Protein AF-A0A937T4G7-F1 (afdb_monomer_lite)

Radius of gyration: 22.18 Å; chains: 1; bounding box: 46×35×67 Å

Foldseek 3Di:
DLQVQQPVLALVSQLVSLVVLLVVLQVCQACLLVDALVRLVVVLVVLVPDDPGHDLLSSLVVCLCPVLVVLLVQLVPDPFQVSNQVSLQVVQVVPDDPDRQDDRDGSVVVNVLSVVLSVLSVVVSVLLPDAPVVSVVVVVVSLVVCVVPHSSCNRPVPVSNVSSLSVVLSVQSSLVSNVQSCCSHPNPVCQQVRDAPRDPGGWDKDDDPFGIKTFHPDDRPNHTNIHDGHPDPDD

Secondary structure (DSSP, 8-state):
--GGGGGG--HHHHHHHHHHHHHHHHHHHHHTTTS-HHHHHHHHHHHHHS-----HHHHHHHHIIIIIHHHHHHHHH-SSHHHHHHHHHHHHHTT--SS--PPP--HHHHHHHHHHHHHHHHHHHHHTTS-HHHHHHHHHHHHHHHHHH-HHHHHHGGGHHHHHHHHHHHHHHHHHHHHHHHHHHH-GGGGGGSB-TTSSSBPEEEEETTEEEEEEEEEETTEEEEEEEES----

pLDDT: mean 91.76, std 9.94, range [43.56, 98.44]

Structure (mmCIF, N/CA/C/O backbone):
data_AF-A0A937T4G7-F1
#
_entry.id   AF-A0A937T4G7-F1
#
loop_
_atom_site.group_PDB
_atom_site.id
_atom_site.type_symbol
_atom_site.label_atom_id
_atom_site.label_alt_id
_atom_site.label_comp_id
_atom_site.label_asym_id
_atom_site.label_entity_id
_atom_site.label_seq_id
_atom_site.pdbx_PDB_ins_code
_atom_site.Cartn_x
_atom_site.Cartn_y
_atom_site.Cartn_z
_atom_site.occupancy
_atom_site.B_iso_or_equiv
_atom_site.auth_seq_id
_atom_site.auth_comp_id
_atom_site.auth_asym_id
_atom_site.auth_atom_id
_atom_site.pdbx_PDB_model_num
ATOM 1 N N . MET A 1 1 ? -17.277 -7.676 2.210 1.00 82.44 1 MET A N 1
ATOM 2 C CA . MET A 1 1 ? -16.175 -6.836 1.676 1.00 82.44 1 MET A CA 1
ATOM 3 C C . MET A 1 1 ? -15.761 -7.348 0.304 1.00 82.44 1 MET A C 1
ATOM 5 O O . MET A 1 1 ? -15.989 -8.518 0.027 1.00 82.44 1 MET A O 1
ATOM 9 N N . ALA A 1 2 ? -15.150 -6.509 -0.533 1.00 87.19 2 ALA A N 1
ATOM 10 C CA . ALA A 1 2 ? -14.872 -6.794 -1.947 1.00 87.19 2 ALA A CA 1
ATOM 11 C C . ALA A 1 2 ? -13.526 -7.503 -2.208 1.00 87.19 2 ALA A C 1
ATOM 13 O O . ALA A 1 2 ? -12.873 -7.264 -3.219 1.00 87.19 2 ALA A O 1
ATOM 14 N N . ARG A 1 3 ? -13.085 -8.367 -1.283 1.00 87.31 3 ARG A N 1
ATOM 15 C CA . ARG A 1 3 ? -11.724 -8.934 -1.293 1.00 87.31 3 ARG A CA 1
ATOM 16 C C . ARG A 1 3 ? -11.415 -9.844 -2.487 1.00 87.31 3 ARG A C 1
ATOM 18 O O . ARG A 1 3 ? -10.248 -9.978 -2.827 1.00 87.31 3 ARG A O 1
ATOM 25 N N . CYS A 1 4 ? -12.437 -10.405 -3.132 1.00 88.12 4 CYS A N 1
ATOM 26 C CA . CYS A 1 4 ? -12.291 -11.195 -4.354 1.00 88.12 4 CYS A CA 1
ATOM 27 C C . CYS A 1 4 ? -11.846 -10.364 -5.570 1.00 88.12 4 CYS A C 1
ATOM 29 O O . CYS A 1 4 ? -11.273 -10.919 -6.499 1.00 88.12 4 CYS A O 1
ATOM 31 N N . LEU A 1 5 ? -12.077 -9.043 -5.575 1.00 85.44 5 LEU A N 1
ATOM 32 C CA . LEU A 1 5 ? -11.723 -8.199 -6.719 1.00 85.44 5 LEU A CA 1
ATOM 33 C C . LEU A 1 5 ? -10.208 -8.092 -6.919 1.00 85.44 5 LEU A C 1
ATOM 35 O O . LEU A 1 5 ? -9.767 -8.013 -8.052 1.00 85.44 5 LEU A O 1
ATOM 39 N N . GLY A 1 6 ? -9.401 -8.119 -5.855 1.00 84.94 6 GLY A N 1
ATOM 40 C CA . GLY A 1 6 ? -7.941 -8.035 -5.979 1.00 84.94 6 GLY A CA 1
ATOM 41 C C . GLY A 1 6 ? -7.236 -9.369 -6.244 1.00 84.94 6 GLY A C 1
ATOM 42 O O . GLY A 1 6 ? -6.006 -9.407 -6.224 1.00 84.94 6 GLY A O 1
ATOM 43 N N . GLU A 1 7 ? -7.963 -10.476 -6.427 1.00 89.69 7 GLU A N 1
ATOM 44 C CA . GLU A 1 7 ? -7.356 -11.804 -6.623 1.00 89.69 7 GLU A CA 1
ATOM 45 C C . GLU A 1 7 ? -6.747 -11.990 -8.021 1.00 89.69 7 GLU A C 1
ATOM 47 O O . GLU A 1 7 ? -5.845 -12.810 -8.189 1.00 89.69 7 GLU A O 1
ATOM 52 N N . ASP A 1 8 ? -7.177 -11.192 -9.002 1.00 89.12 8 ASP A N 1
ATOM 53 C CA . ASP A 1 8 ? -6.691 -11.222 -10.389 1.00 89.12 8 ASP A CA 1
ATOM 54 C C . ASP A 1 8 ? -5.265 -10.661 -10.568 1.00 89.12 8 ASP A C 1
ATOM 56 O O . ASP A 1 8 ? -4.704 -10.750 -11.659 1.00 89.12 8 ASP A O 1
ATOM 60 N N . GLN A 1 9 ? -4.660 -10.127 -9.497 1.00 90.44 9 GLN A N 1
ATOM 61 C CA . GLN A 1 9 ? -3.337 -9.485 -9.483 1.00 90.44 9 GLN A CA 1
ATOM 62 C C . GLN A 1 9 ? -3.247 -8.231 -10.364 1.00 90.44 9 GLN A C 1
ATOM 64 O O . GLN A 1 9 ? -2.157 -7.710 -10.590 1.00 90.44 9 GLN A O 1
ATOM 69 N N . ILE A 1 10 ? -4.372 -7.703 -10.841 1.00 93.38 10 ILE A N 1
ATOM 70 C CA . ILE A 1 10 ? -4.399 -6.469 -11.612 1.00 93.38 10 ILE A CA 1
ATOM 71 C C . ILE A 1 10 ? -4.391 -5.303 -10.619 1.00 93.38 10 ILE A C 1
ATOM 73 O O . ILE A 1 10 ? -5.249 -5.200 -9.738 1.00 93.38 10 ILE A O 1
ATOM 77 N N . LEU A 1 11 ? -3.416 -4.396 -10.754 1.00 94.38 11 LEU A N 1
ATOM 78 C CA . LEU A 1 11 ? -3.225 -3.289 -9.812 1.00 94.38 11 LEU A CA 1
ATOM 79 C C . LEU A 1 11 ? -4.491 -2.440 -9.650 1.00 94.38 11 LEU A C 1
ATOM 81 O O . LEU A 1 11 ? -4.877 -2.124 -8.526 1.00 94.38 11 LEU A O 1
ATOM 85 N N . ILE A 1 12 ? -5.173 -2.109 -10.751 1.00 93.12 12 ILE A N 1
ATOM 86 C CA . ILE A 1 12 ? -6.401 -1.314 -10.676 1.00 93.12 12 ILE A CA 1
ATOM 87 C C . ILE A 1 12 ? -7.516 -2.046 -9.916 1.00 93.12 12 ILE A C 1
ATOM 89 O O . ILE A 1 12 ? -8.181 -1.427 -9.085 1.00 93.12 12 ILE A O 1
ATOM 93 N N . SER A 1 13 ? -7.674 -3.359 -10.105 1.00 95.19 13 SER A N 1
ATOM 94 C CA . SER A 1 13 ? -8.659 -4.167 -9.376 1.00 95.19 13 SER A CA 1
ATOM 95 C C . SER A 1 13 ? -8.378 -4.167 -7.869 1.00 95.19 13 SER A C 1
ATOM 97 O O . SER A 1 13 ? -9.296 -4.020 -7.058 1.00 95.19 13 SER A O 1
ATOM 99 N N . LEU A 1 14 ? -7.099 -4.220 -7.475 1.00 96.19 14 LEU A N 1
ATOM 100 C CA . LEU A 1 14 ? -6.672 -4.098 -6.079 1.00 96.19 14 LEU A CA 1
ATOM 101 C C . LEU A 1 14 ? -6.987 -2.716 -5.479 1.00 96.19 14 LEU A C 1
ATOM 103 O O . LEU A 1 14 ? -7.454 -2.621 -4.343 1.00 96.19 14 LEU A O 1
ATOM 107 N N . LEU A 1 15 ? -6.762 -1.633 -6.226 1.00 95.94 15 LEU A N 1
ATOM 108 C CA . LEU A 1 15 ? -7.092 -0.280 -5.763 1.00 95.94 15 LEU A CA 1
ATOM 109 C C . LEU A 1 15 ? -8.608 -0.086 -5.616 1.00 95.94 15 LEU A C 1
ATOM 111 O O . LEU A 1 15 ? -9.062 0.512 -4.639 1.00 95.94 15 LEU A O 1
ATOM 115 N N . VAL A 1 16 ? -9.395 -0.639 -6.543 1.00 95.75 16 VAL A N 1
ATOM 116 C CA . VAL A 1 16 ? -10.864 -0.655 -6.463 1.00 95.75 16 VAL A CA 1
ATOM 117 C C . VAL A 1 16 ? -11.333 -1.456 -5.248 1.00 95.75 16 VAL A C 1
ATOM 119 O O . VAL A 1 16 ? -12.211 -0.990 -4.520 1.00 95.75 16 VAL A O 1
ATOM 122 N N . GLN A 1 17 ? -10.713 -2.607 -4.961 1.00 95.00 17 GLN A N 1
ATOM 123 C CA . GLN A 1 17 ? -10.971 -3.359 -3.732 1.00 95.00 17 GLN A CA 1
ATOM 124 C C . GLN A 1 17 ? -10.790 -2.465 -2.493 1.00 95.00 17 GLN A C 1
ATOM 126 O O . GLN A 1 17 ? -11.685 -2.413 -1.646 1.00 95.00 17 GLN A O 1
ATOM 131 N N . TYR A 1 18 ? -9.659 -1.760 -2.373 1.00 96.56 18 TYR A N 1
ATOM 132 C CA . TYR A 1 18 ? -9.391 -0.876 -1.231 1.00 96.56 18 TYR A CA 1
ATOM 133 C C . TYR A 1 18 ? -10.430 0.242 -1.104 1.00 96.56 18 TYR A C 1
ATOM 135 O O . TYR A 1 18 ? -10.899 0.529 -0.002 1.00 96.56 18 TYR A O 1
ATOM 143 N N . ALA A 1 19 ? -10.835 0.844 -2.223 1.00 96.19 19 ALA A N 1
ATOM 144 C CA . ALA A 1 19 ? -11.854 1.889 -2.231 1.00 96.19 19 ALA A CA 1
ATOM 145 C C . ALA A 1 19 ? -13.216 1.377 -1.730 1.00 96.19 19 ALA A C 1
ATOM 147 O O . ALA A 1 19 ? -13.822 2.004 -0.860 1.00 96.19 19 ALA A O 1
ATOM 148 N N . ILE A 1 20 ? -13.676 0.222 -2.223 1.00 96.25 20 ILE A N 1
ATOM 149 C CA . ILE A 1 20 ? -14.960 -0.364 -1.809 1.00 96.25 20 ILE A CA 1
ATOM 150 C C . ILE A 1 20 ? -14.929 -0.762 -0.333 1.00 96.25 20 ILE A C 1
ATOM 152 O O . ILE A 1 20 ? -15.904 -0.560 0.386 1.00 96.25 20 ILE A O 1
ATOM 156 N N . GLU A 1 21 ? -13.822 -1.326 0.147 1.00 95.94 21 GLU A N 1
ATOM 157 C CA . GLU A 1 21 ? -13.702 -1.685 1.559 1.00 95.94 21 GLU A CA 1
ATOM 158 C C . GLU A 1 21 ? -13.763 -0.478 2.487 1.00 95.94 21 GLU A C 1
ATOM 160 O O . GLU A 1 21 ? -14.456 -0.547 3.499 1.00 95.94 21 GLU A O 1
ATOM 165 N N . HIS A 1 22 ? -13.103 0.621 2.126 1.00 95.88 22 HIS A N 1
ATOM 166 C CA . HIS A 1 22 ? -13.196 1.872 2.871 1.00 95.88 22 HIS A CA 1
ATOM 167 C C . HIS A 1 22 ? -14.643 2.381 2.926 1.00 95.88 22 HIS A C 1
ATOM 169 O O . HIS A 1 22 ? -15.139 2.648 4.013 1.00 95.88 22 HIS A O 1
ATOM 175 N N . MET A 1 23 ? -15.360 2.398 1.795 1.00 96.06 23 MET A N 1
ATOM 176 C CA . MET A 1 23 ? -16.777 2.795 1.767 1.00 96.06 23 MET A CA 1
ATOM 177 C C . MET A 1 23 ? -17.660 1.915 2.661 1.00 96.06 23 MET A C 1
ATOM 179 O O . MET A 1 23 ? -18.532 2.420 3.360 1.00 96.06 23 MET A O 1
ATOM 183 N N . VAL A 1 24 ? -17.451 0.595 2.645 1.00 96.06 24 VAL A N 1
ATOM 184 C CA . VAL A 1 24 ? -18.209 -0.333 3.500 1.00 96.06 24 VAL A CA 1
ATOM 185 C C . VAL A 1 2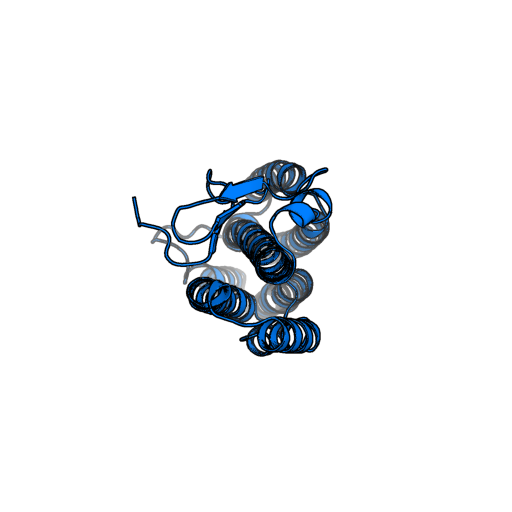4 ? -17.908 -0.082 4.977 1.00 96.06 24 VAL A C 1
ATOM 187 O O . VAL A 1 24 ? -18.827 -0.107 5.790 1.00 96.06 24 VAL A O 1
ATOM 190 N N . ILE A 1 25 ? -16.644 0.164 5.328 1.00 97.25 25 ILE A N 1
ATOM 191 C CA . ILE A 1 25 ? -16.244 0.487 6.701 1.00 97.25 25 ILE A CA 1
ATOM 192 C C . ILE A 1 25 ? -16.899 1.795 7.157 1.00 97.25 25 ILE A C 1
ATOM 194 O O . ILE A 1 25 ? -17.499 1.801 8.224 1.00 97.25 25 ILE A O 1
ATOM 198 N N . ASP A 1 26 ? -16.870 2.845 6.334 1.00 94.62 26 ASP A N 1
ATOM 199 C CA . ASP A 1 26 ? -17.469 4.151 6.653 1.00 94.62 26 ASP A CA 1
ATOM 200 C C . ASP A 1 26 ? -18.978 4.074 6.935 1.00 94.62 26 ASP A C 1
ATOM 202 O O . ASP A 1 26 ? -19.509 4.853 7.728 1.00 94.62 26 ASP A O 1
ATOM 206 N N . VAL A 1 27 ? -19.685 3.153 6.273 1.00 94.62 27 VAL A N 1
ATOM 207 C CA . VAL A 1 27 ? -21.109 2.896 6.534 1.00 94.62 27 VAL A CA 1
ATOM 208 C C . VAL A 1 27 ? -21.280 2.111 7.831 1.00 94.62 27 VAL A C 1
ATOM 210 O O . VAL A 1 27 ? -22.078 2.492 8.680 1.00 94.62 27 VAL A O 1
ATOM 213 N N . LEU A 1 28 ? -20.520 1.028 8.015 1.00 95.94 28 LEU A N 1
ATOM 214 C CA . LEU A 1 28 ? -20.659 0.166 9.191 1.00 95.94 28 LEU A CA 1
ATOM 215 C C . LEU A 1 28 ? -20.306 0.879 10.497 1.00 95.94 28 LEU A C 1
ATOM 217 O O . LEU A 1 28 ? -20.884 0.553 11.527 1.00 95.94 28 LEU A O 1
ATOM 221 N N . THR A 1 29 ? -19.377 1.837 10.485 1.00 96.00 29 THR A N 1
ATOM 222 C CA . THR A 1 29 ? -19.000 2.560 11.707 1.00 96.00 29 THR A CA 1
ATOM 223 C C . THR A 1 29 ? -20.083 3.485 12.235 1.00 96.00 29 THR A C 1
ATOM 225 O O . THR A 1 29 ? -20.066 3.786 13.426 1.00 96.00 29 THR A O 1
ATOM 228 N N . GLN A 1 30 ? -21.024 3.920 11.396 1.00 94.44 30 GLN A N 1
ATOM 229 C CA . GLN A 1 30 ? -22.135 4.778 11.823 1.00 94.44 30 GLN A CA 1
ATOM 230 C C . GLN A 1 30 ? -23.129 4.016 12.703 1.00 94.44 30 GLN A C 1
ATOM 232 O O . GLN A 1 30 ? -23.633 4.577 13.667 1.00 94.44 30 GLN A O 1
ATOM 237 N N . GLU A 1 31 ? -23.315 2.725 12.429 1.00 94.75 31 GLU A N 1
ATOM 238 C CA . GLU A 1 31 ? -24.274 1.851 13.119 1.00 94.75 31 GLU A CA 1
ATOM 239 C C . GLU A 1 31 ? -23.635 1.048 14.262 1.00 94.75 31 GLU A C 1
ATOM 241 O O . GLU A 1 31 ? -24.297 0.310 14.987 1.00 94.75 31 GLU A O 1
ATOM 246 N N . LEU A 1 32 ? -22.313 1.136 14.413 1.00 95.06 32 LEU A N 1
ATOM 247 C CA . LEU A 1 32 ? -21.541 0.214 15.242 1.00 95.06 32 LEU A CA 1
ATOM 248 C C . LEU A 1 32 ? -21.855 0.337 16.742 1.00 95.06 32 LEU A C 1
ATOM 250 O O . LEU A 1 32 ? -21.686 -0.634 17.473 1.00 95.06 32 LEU A O 1
ATOM 254 N N . THR A 1 33 ? -22.317 1.506 17.194 1.00 93.69 33 THR A N 1
ATOM 255 C CA . THR A 1 33 ? -22.749 1.748 18.583 1.00 93.69 33 THR A CA 1
ATOM 256 C C . THR A 1 33 ? -24.102 1.133 18.918 1.00 93.69 33 THR A C 1
ATOM 258 O O . THR A 1 33 ? -24.397 0.944 20.095 1.00 93.69 33 THR A O 1
ATOM 261 N N . ASP A 1 34 ? -24.903 0.812 17.903 1.00 94.38 34 ASP A N 1
ATOM 262 C CA . ASP A 1 34 ? -26.272 0.318 18.069 1.00 94.38 34 ASP A CA 1
ATOM 263 C C . ASP A 1 34 ? -26.330 -1.218 18.026 1.00 94.38 34 ASP A C 1
ATOM 265 O O . ASP A 1 34 ? -27.368 -1.830 18.285 1.00 94.38 34 ASP A O 1
ATOM 269 N N . LEU A 1 35 ? -25.197 -1.858 17.721 1.00 96.62 35 LEU A N 1
ATOM 270 C CA . LEU A 1 35 ? -25.040 -3.305 17.729 1.00 96.62 35 LEU A CA 1
ATOM 271 C C . LEU A 1 35 ? -24.796 -3.815 19.152 1.00 96.62 35 LEU A C 1
ATOM 273 O O . LEU A 1 35 ? -23.926 -3.325 19.870 1.00 96.62 35 LEU A O 1
ATOM 277 N N . ASP A 1 36 ? -25.519 -4.866 19.541 1.00 97.12 36 ASP A N 1
ATOM 278 C CA . ASP A 1 36 ? -25.219 -5.581 20.779 1.00 97.12 36 ASP A CA 1
ATOM 279 C C . ASP A 1 36 ? -23.935 -6.428 20.663 1.00 97.12 36 ASP A C 1
ATOM 281 O O . ASP A 1 36 ? -23.356 -6.626 19.589 1.00 97.12 36 ASP A O 1
ATOM 285 N N . ALA A 1 37 ? -23.492 -6.973 21.797 1.00 97.19 37 ALA A N 1
ATOM 286 C CA . ALA A 1 37 ? -22.278 -7.778 21.863 1.00 97.19 37 ALA A CA 1
ATOM 287 C C . ALA A 1 37 ? -22.305 -9.008 20.934 1.00 97.19 37 ALA A C 1
ATOM 289 O O . ALA A 1 37 ? -21.274 -9.349 20.358 1.00 97.19 37 ALA A O 1
ATOM 290 N N . ALA A 1 38 ? -23.462 -9.655 20.751 1.00 97.88 38 ALA A N 1
ATOM 291 C CA . ALA A 1 38 ? -23.575 -10.837 19.899 1.00 97.88 38 ALA A CA 1
ATOM 292 C C . ALA A 1 38 ? -23.416 -10.475 18.414 1.00 97.88 38 ALA A C 1
ATOM 294 O O . ALA A 1 38 ? -22.752 -11.194 17.664 1.00 97.88 38 ALA A O 1
ATOM 295 N N . HIS A 1 39 ? -23.969 -9.338 17.989 1.00 98.12 39 HIS A N 1
ATOM 296 C CA . HIS A 1 39 ? -23.788 -8.821 16.634 1.00 98.12 39 HIS A CA 1
ATOM 297 C C . HIS A 1 39 ? -22.343 -8.379 16.374 1.00 98.12 39 HIS A C 1
ATOM 299 O O . HIS A 1 39 ? -21.811 -8.650 15.295 1.00 98.12 39 HIS A O 1
ATOM 305 N N . LEU A 1 40 ? -21.685 -7.750 17.353 1.00 98.06 40 LEU A N 1
ATOM 306 C CA . LEU A 1 40 ? -20.269 -7.370 17.260 1.00 98.06 40 LEU A CA 1
ATOM 307 C C . LEU A 1 40 ? -19.347 -8.600 17.176 1.00 98.06 40 LEU A C 1
ATOM 309 O O . LEU A 1 40 ? -18.393 -8.606 16.391 1.00 98.06 40 LEU A O 1
ATOM 313 N N . ASP A 1 41 ? -19.663 -9.666 17.912 1.00 97.62 41 ASP A N 1
ATOM 314 C CA . ASP A 1 41 ? -18.942 -10.942 17.844 1.00 97.62 41 ASP A CA 1
ATOM 315 C C . ASP A 1 41 ? -19.115 -11.613 16.476 1.00 97.62 41 ASP A C 1
ATOM 317 O O . ASP A 1 41 ? -18.127 -11.966 15.826 1.00 97.62 41 ASP A O 1
ATOM 321 N N . ALA A 1 42 ? -20.352 -11.695 15.975 1.00 97.69 42 ALA A N 1
ATOM 322 C CA . ALA A 1 42 ? -20.637 -12.244 14.650 1.00 97.69 42 ALA A CA 1
ATOM 323 C C . ALA A 1 42 ? -19.981 -11.428 13.519 1.00 97.69 42 ALA A C 1
ATOM 325 O O . ALA A 1 42 ? -19.518 -11.989 12.521 1.00 97.69 42 ALA A O 1
ATOM 326 N N . LEU A 1 43 ? -19.924 -10.098 13.654 1.00 97.06 43 LEU A N 1
ATOM 327 C CA . LEU A 1 43 ? -19.219 -9.229 12.713 1.00 97.06 43 LEU A CA 1
ATOM 328 C C . LEU A 1 43 ? -17.714 -9.515 12.724 1.00 97.06 43 LEU A C 1
ATOM 330 O O . LEU A 1 43 ? -17.118 -9.653 11.654 1.00 97.06 43 LEU A O 1
ATOM 334 N N . THR A 1 44 ? -17.113 -9.643 13.908 1.00 96.81 44 THR A N 1
ATOM 335 C CA . THR A 1 44 ? -15.688 -9.969 14.069 1.00 96.81 44 THR A CA 1
ATOM 336 C C . THR A 1 44 ? -15.350 -11.298 13.399 1.00 96.81 44 THR A C 1
ATOM 338 O O . THR A 1 44 ? -14.456 -11.346 12.554 1.00 96.81 44 THR A O 1
ATOM 341 N N . GLU A 1 45 ? -16.122 -12.348 13.689 1.00 97.19 45 GLU A N 1
ATOM 342 C CA . GLU A 1 45 ? -15.937 -13.678 13.099 1.00 97.19 45 GLU A CA 1
ATOM 343 C C . GLU A 1 45 ? -16.000 -13.629 11.567 1.00 97.19 45 GLU A C 1
ATOM 345 O O . GLU A 1 45 ? -15.120 -14.146 10.876 1.00 97.19 45 GLU A O 1
ATOM 350 N N . ARG A 1 46 ? -17.001 -12.936 11.010 1.00 96.12 46 ARG A N 1
ATOM 351 C CA . ARG A 1 46 ? -17.132 -12.779 9.556 1.00 96.12 46 ARG A CA 1
ATOM 352 C C . ARG A 1 46 ? -15.959 -12.021 8.951 1.00 96.12 46 ARG A C 1
ATOM 354 O O . ARG A 1 46 ? -15.501 -12.401 7.878 1.00 96.12 46 ARG A O 1
ATOM 361 N N . LEU A 1 47 ? -15.473 -10.962 9.600 1.00 94.88 47 LEU A N 1
ATOM 362 C CA . LEU A 1 47 ? -14.333 -10.176 9.114 1.00 94.88 47 LEU A CA 1
ATOM 363 C C . LEU A 1 47 ? -13.029 -10.975 9.106 1.00 94.88 47 LEU A C 1
ATOM 365 O O . LEU A 1 47 ? -12.207 -10.784 8.200 1.00 94.88 47 LEU A O 1
ATOM 369 N N . ASP A 1 48 ? -12.849 -11.849 10.094 1.00 93.62 48 ASP A N 1
ATOM 370 C CA . ASP A 1 48 ? -11.698 -12.742 10.201 1.00 93.62 48 ASP A CA 1
ATOM 371 C C . ASP A 1 48 ? -11.787 -13.921 9.220 1.00 93.62 48 ASP A C 1
ATOM 373 O O . ASP A 1 48 ? -10.760 -14.354 8.699 1.00 93.62 48 ASP A O 1
ATOM 377 N N . GLY A 1 49 ? -13.001 -14.373 8.885 1.00 93.94 49 GLY A N 1
ATOM 378 C CA . GLY A 1 49 ? -13.255 -15.408 7.876 1.00 93.94 49 GLY A CA 1
ATOM 379 C C . GLY A 1 49 ? -13.173 -14.939 6.416 1.00 93.94 49 GLY A C 1
ATOM 380 O O . GLY A 1 49 ? -13.193 -15.763 5.503 1.00 93.94 49 GLY A O 1
ATOM 381 N N . LEU A 1 50 ? -13.082 -13.631 6.158 1.00 92.38 50 LEU A N 1
ATOM 382 C CA . LEU A 1 50 ? -12.913 -13.108 4.799 1.00 92.38 50 LEU A CA 1
ATOM 383 C C . LEU A 1 50 ? -11.563 -13.552 4.192 1.00 92.38 50 LEU A C 1
ATOM 385 O O . LEU A 1 50 ? -10.553 -13.563 4.902 1.00 92.38 50 LEU A O 1
ATOM 389 N N . PRO A 1 51 ? -11.482 -13.793 2.865 1.00 91.56 51 PRO A N 1
ATOM 390 C CA . PRO A 1 51 ? -10.212 -14.108 2.202 1.00 91.56 51 PRO A CA 1
ATOM 391 C C . PRO A 1 51 ? -9.191 -12.985 2.426 1.00 91.56 51 PRO A C 1
ATOM 393 O O . PRO A 1 51 ? -9.564 -11.858 2.733 1.00 91.56 51 PRO A O 1
ATOM 396 N N . LYS A 1 52 ? -7.886 -13.234 2.282 1.00 88.25 52 LYS A N 1
ATOM 397 C CA . LYS A 1 52 ? -6.864 -12.190 2.537 1.00 88.25 52 LYS A CA 1
ATOM 398 C C . LYS A 1 52 ? -6.964 -10.998 1.565 1.00 88.25 52 LYS A C 1
ATOM 400 O O . LYS A 1 52 ? -6.600 -9.878 1.931 1.00 88.25 52 LYS A O 1
ATOM 405 N N . GLY A 1 53 ? -7.539 -11.229 0.384 1.00 89.88 53 GLY A N 1
ATOM 406 C CA . GLY A 1 53 ? -7.592 -10.286 -0.730 1.00 89.88 53 GLY A CA 1
ATOM 407 C C . GLY A 1 53 ? -6.272 -10.214 -1.497 1.00 89.88 53 GLY A C 1
ATOM 408 O O . GLY A 1 53 ? -5.331 -10.953 -1.197 1.00 89.88 53 GLY A O 1
ATOM 409 N N . GLY A 1 54 ? -6.212 -9.318 -2.483 1.00 91.88 54 GLY A N 1
ATOM 410 C CA . GLY A 1 54 ? -5.020 -9.135 -3.308 1.00 91.88 54 GLY A CA 1
ATOM 411 C C . GLY A 1 54 ? -3.813 -8.557 -2.563 1.00 91.88 54 GLY A C 1
ATOM 412 O O . GLY A 1 54 ? -3.929 -7.954 -1.491 1.00 91.88 54 GLY A O 1
ATOM 413 N N . SER A 1 55 ? -2.635 -8.721 -3.164 1.00 94.75 55 SER A N 1
ATOM 414 C CA . SER A 1 55 ? -1.354 -8.235 -2.643 1.00 94.75 55 SER A CA 1
ATOM 415 C C . SER A 1 55 ? -0.738 -7.224 -3.601 1.00 94.75 55 SER A C 1
ATOM 417 O O . SER A 1 55 ? -0.587 -7.518 -4.785 1.00 94.75 55 SER A O 1
ATOM 419 N N . LEU A 1 56 ? -0.311 -6.067 -3.083 1.00 96.00 56 LEU A N 1
ATOM 420 C CA . LEU A 1 56 ? 0.383 -5.058 -3.892 1.00 96.00 56 LEU A CA 1
ATOM 421 C C . LEU A 1 56 ? 1.690 -5.608 -4.481 1.00 96.00 56 LEU A C 1
ATOM 423 O O . LEU A 1 56 ? 2.024 -5.307 -5.620 1.00 96.00 56 LEU A O 1
ATOM 427 N N . ARG A 1 57 ? 2.389 -6.475 -3.734 1.00 96.69 57 ARG A N 1
ATOM 428 C CA . ARG A 1 57 ? 3.577 -7.188 -4.224 1.00 96.69 57 ARG A CA 1
ATOM 429 C C . ARG A 1 57 ? 3.237 -8.048 -5.439 1.00 96.69 57 ARG A C 1
ATOM 431 O O . ARG A 1 57 ? 3.882 -7.909 -6.469 1.00 96.69 57 ARG A O 1
ATOM 438 N N . ALA A 1 58 ? 2.197 -8.877 -5.329 1.00 96.25 58 ALA A N 1
ATOM 439 C CA . ALA A 1 58 ? 1.769 -9.739 -6.429 1.00 96.25 58 ALA A CA 1
ATOM 440 C C . ALA A 1 58 ? 1.316 -8.917 -7.646 1.00 96.25 58 ALA A C 1
ATOM 442 O O . ALA A 1 58 ? 1.634 -9.280 -8.775 1.00 96.25 58 ALA A O 1
ATOM 443 N N . ALA A 1 59 ? 0.632 -7.790 -7.417 1.00 96.50 59 ALA A N 1
ATOM 444 C CA . ALA A 1 59 ? 0.221 -6.887 -8.484 1.00 96.50 59 ALA A CA 1
ATOM 445 C C . ALA A 1 59 ? 1.420 -6.255 -9.205 1.00 96.50 59 ALA A C 1
ATOM 447 O O . ALA A 1 59 ? 1.477 -6.283 -10.428 1.00 96.50 59 ALA A O 1
ATOM 448 N N . PHE A 1 60 ? 2.427 -5.767 -8.476 1.00 96.50 60 PHE A N 1
ATOM 449 C CA . PHE A 1 60 ? 3.645 -5.217 -9.083 1.00 96.50 60 PHE A CA 1
ATOM 450 C C . PHE A 1 60 ? 4.487 -6.284 -9.797 1.00 96.50 60 PHE A C 1
ATOM 452 O O . PHE A 1 60 ? 5.029 -6.019 -10.865 1.00 96.50 60 PHE A O 1
ATOM 459 N N . GLU A 1 61 ? 4.575 -7.503 -9.260 1.00 96.31 61 GLU A N 1
ATOM 460 C CA . GLU A 1 61 ? 5.234 -8.638 -9.930 1.00 96.31 61 GLU A CA 1
ATOM 461 C C . GLU A 1 61 ? 4.494 -9.069 -11.205 1.00 96.31 61 GLU A C 1
ATOM 463 O O . GLU A 1 61 ? 5.104 -9.510 -12.185 1.00 96.31 61 GLU A O 1
ATOM 468 N N . PHE A 1 62 ? 3.163 -8.982 -11.200 1.00 95.25 62 PHE A N 1
ATOM 469 C CA . PHE A 1 62 ? 2.343 -9.213 -12.381 1.00 95.25 62 PHE A CA 1
ATOM 470 C C . PHE A 1 62 ? 2.548 -8.105 -13.417 1.00 95.25 62 PHE A C 1
ATOM 472 O O . PHE A 1 62 ? 2.872 -8.417 -14.561 1.00 95.25 62 PHE A O 1
ATOM 479 N N . GLU A 1 63 ? 2.471 -6.833 -13.020 1.00 93.06 63 GLU A N 1
ATOM 480 C CA . GLU A 1 63 ? 2.743 -5.695 -13.901 1.00 93.06 63 GLU A CA 1
ATOM 481 C C . GLU A 1 63 ? 4.140 -5.763 -14.511 1.00 93.06 63 GLU A C 1
ATOM 483 O O . GLU A 1 63 ? 4.270 -5.649 -15.725 1.00 93.06 63 GLU A O 1
ATOM 488 N N . GLN A 1 64 ? 5.178 -6.032 -13.717 1.00 94.94 64 GLN A N 1
ATOM 489 C CA . GLN A 1 64 ? 6.544 -6.198 -14.214 1.00 94.94 64 GLN A CA 1
ATOM 490 C C . GLN A 1 64 ? 6.613 -7.281 -15.303 1.00 94.94 64 GLN A C 1
ATOM 492 O O . GLN A 1 64 ? 7.171 -7.052 -16.379 1.00 94.94 64 GLN A O 1
ATOM 497 N N . ARG A 1 65 ? 6.030 -8.464 -15.057 1.00 94.69 65 ARG A N 1
ATOM 498 C CA . ARG A 1 65 ? 6.024 -9.568 -16.033 1.00 94.69 65 ARG A CA 1
ATOM 499 C C . ARG A 1 65 ? 5.252 -9.224 -17.294 1.00 94.69 65 ARG A C 1
ATOM 501 O O . ARG A 1 65 ? 5.735 -9.524 -18.384 1.00 94.69 65 ARG A O 1
ATOM 508 N N . ILE A 1 66 ? 4.061 -8.653 -17.150 1.00 91.12 66 ILE A N 1
ATOM 509 C CA . ILE A 1 66 ? 3.181 -8.379 -18.281 1.00 91.12 66 ILE A CA 1
ATOM 510 C C . ILE A 1 66 ? 3.685 -7.168 -19.050 1.00 91.12 66 ILE A C 1
ATOM 512 O O . ILE A 1 66 ? 4.024 -7.331 -20.213 1.00 91.12 66 ILE A O 1
ATOM 516 N N . TYR A 1 67 ? 3.824 -5.998 -18.428 1.00 88.75 67 TYR A N 1
ATOM 517 C CA . TYR A 1 67 ? 4.218 -4.776 -19.129 1.00 88.75 67 TYR A CA 1
ATOM 518 C C . TYR A 1 67 ? 5.644 -4.844 -19.665 1.00 88.75 67 TYR A C 1
ATOM 520 O O . TYR A 1 67 ? 5.847 -4.693 -20.868 1.00 88.75 67 TYR A O 1
ATOM 528 N N . VAL A 1 68 ? 6.641 -5.109 -18.815 1.00 93.38 68 VAL A N 1
ATOM 529 C CA . VAL A 1 68 ? 8.045 -5.115 -19.266 1.00 93.38 68 VAL A CA 1
ATOM 530 C C . VAL A 1 68 ? 8.314 -6.326 -20.162 1.00 93.38 68 VAL A C 1
ATOM 532 O O . VAL A 1 68 ? 9.010 -6.213 -21.172 1.00 93.38 68 VAL A O 1
ATOM 535 N N . GLY A 1 69 ? 7.735 -7.488 -19.841 1.00 93.31 69 GLY A N 1
ATOM 536 C CA . GLY A 1 69 ? 7.872 -8.694 -20.661 1.00 93.31 69 GLY A CA 1
ATOM 537 C C . GLY A 1 69 ? 7.213 -8.571 -22.037 1.00 93.31 69 GLY A C 1
ATOM 538 O O . GLY A 1 69 ? 7.797 -9.006 -23.034 1.00 93.31 69 GLY A O 1
ATOM 539 N N . TRP A 1 70 ? 6.032 -7.955 -22.119 1.00 93.00 70 TRP A N 1
ATOM 540 C CA . TRP A 1 70 ? 5.383 -7.645 -23.391 1.00 93.00 70 TRP A CA 1
ATOM 541 C C . TRP A 1 70 ? 6.156 -6.578 -24.172 1.00 93.00 70 TRP A C 1
ATOM 543 O O . TRP A 1 70 ? 6.453 -6.809 -25.340 1.00 93.00 70 TRP A O 1
ATOM 553 N N . ALA A 1 71 ? 6.584 -5.481 -23.538 1.00 93.50 71 ALA A N 1
ATOM 554 C CA . ALA A 1 71 ? 7.363 -4.431 -24.199 1.00 93.50 71 ALA A CA 1
ATOM 555 C C . ALA A 1 71 ? 8.666 -4.978 -24.808 1.00 93.50 71 ALA A C 1
ATOM 557 O O . ALA A 1 71 ? 8.977 -4.700 -25.965 1.00 93.50 71 ALA A O 1
ATOM 558 N N . ARG A 1 72 ? 9.391 -5.842 -24.077 1.00 94.88 72 ARG A N 1
ATOM 559 C CA . ARG A 1 72 ? 10.587 -6.536 -24.595 1.00 94.88 72 ARG A CA 1
ATOM 560 C C . ARG A 1 72 ? 10.275 -7.368 -25.834 1.00 94.88 72 ARG A C 1
ATOM 562 O O . ARG A 1 72 ? 11.045 -7.369 -26.792 1.00 94.88 72 ARG A O 1
ATOM 569 N N . ARG A 1 73 ? 9.159 -8.101 -25.809 1.00 95.06 73 ARG A N 1
ATOM 570 C CA . ARG A 1 73 ? 8.715 -8.922 -26.939 1.00 95.06 73 ARG A CA 1
ATOM 571 C C . ARG A 1 73 ? 8.397 -8.053 -28.153 1.00 95.06 73 ARG A C 1
ATOM 573 O O . ARG A 1 73 ? 8.925 -8.322 -29.225 1.00 95.06 73 ARG A O 1
ATOM 580 N N . ALA A 1 74 ? 7.615 -6.998 -27.955 1.00 93.25 74 ALA A N 1
ATOM 581 C CA . ALA A 1 74 ? 7.160 -6.117 -29.020 1.00 93.25 74 ALA A CA 1
ATOM 582 C C . ALA A 1 74 ? 8.326 -5.367 -29.695 1.00 93.25 74 ALA A C 1
ATOM 584 O O . ALA A 1 74 ? 8.394 -5.291 -30.919 1.00 93.25 74 ALA A O 1
ATOM 585 N N . VAL A 1 75 ? 9.310 -4.906 -28.915 1.00 93.38 75 VAL A N 1
ATOM 586 C CA . VAL A 1 75 ? 10.544 -4.286 -29.438 1.00 93.38 75 VAL A CA 1
ATOM 587 C C . VAL A 1 75 ? 11.376 -5.274 -30.255 1.00 93.38 75 VAL A C 1
ATOM 589 O O . VAL A 1 75 ? 11.894 -4.921 -31.312 1.00 93.38 75 VAL A O 1
ATOM 592 N N . ARG A 1 76 ? 11.511 -6.521 -29.787 1.00 94.88 76 ARG A N 1
ATOM 593 C CA . ARG A 1 76 ? 12.261 -7.564 -30.502 1.00 94.88 76 ARG A CA 1
ATOM 594 C C . ARG A 1 76 ? 11.596 -7.954 -31.821 1.00 94.88 76 ARG A C 1
ATOM 596 O O . ARG A 1 76 ? 12.293 -8.266 -32.778 1.00 94.88 76 ARG A O 1
ATOM 603 N N . GLU A 1 77 ? 10.269 -7.972 -31.845 1.00 95.31 77 GLU A N 1
ATOM 604 C CA . GLU A 1 77 ? 9.457 -8.339 -33.012 1.00 95.31 77 GLU A CA 1
ATOM 605 C C . GLU A 1 77 ? 9.254 -7.173 -33.992 1.00 95.31 77 GLU A C 1
ATOM 607 O O . GLU A 1 77 ? 8.692 -7.376 -35.063 1.00 95.31 77 GLU A O 1
ATOM 612 N N . SER A 1 78 ? 9.742 -5.973 -33.660 1.00 95.88 78 SER A N 1
ATOM 613 C CA . SER A 1 78 ? 9.708 -4.820 -34.559 1.00 95.88 78 SER A CA 1
ATOM 614 C C . SER A 1 78 ? 10.675 -4.996 -35.739 1.00 95.88 78 SER A C 1
ATOM 616 O O . SER A 1 78 ? 11.825 -5.412 -35.559 1.00 95.88 78 SER A O 1
ATOM 618 N N . GLU A 1 79 ? 10.218 -4.627 -36.933 1.00 95.94 79 GLU A N 1
ATOM 619 C CA . GLU A 1 79 ? 10.936 -4.666 -38.209 1.00 95.94 79 GLU A CA 1
ATOM 620 C C . GLU A 1 79 ? 12.184 -3.775 -38.178 1.00 95.94 79 GLU A C 1
ATOM 622 O O . GLU A 1 79 ? 13.268 -4.195 -38.592 1.00 95.94 79 GLU A O 1
ATOM 627 N N . ASP A 1 80 ? 12.054 -2.574 -37.612 1.00 94.62 80 ASP A N 1
ATOM 628 C CA . ASP A 1 80 ? 13.129 -1.597 -37.487 1.00 94.62 80 ASP A CA 1
ATOM 629 C C . ASP A 1 80 ? 13.084 -0.821 -36.156 1.00 94.62 80 ASP A C 1
ATOM 631 O O . ASP A 1 80 ? 12.220 -1.020 -35.293 1.00 94.62 80 ASP A O 1
ATOM 635 N N . ASP A 1 81 ? 14.066 0.062 -35.970 1.00 93.75 81 ASP A N 1
ATOM 636 C CA . ASP A 1 81 ? 14.190 0.879 -34.763 1.00 93.75 81 ASP A CA 1
ATOM 637 C C . ASP A 1 81 ? 13.065 1.922 -34.641 1.00 93.75 81 ASP A C 1
ATOM 639 O O . ASP A 1 81 ? 12.636 2.242 -33.531 1.00 93.75 81 ASP A O 1
ATOM 643 N N . ALA A 1 82 ? 12.533 2.427 -35.758 1.00 91.56 82 ALA A N 1
ATOM 644 C CA . ALA A 1 82 ? 11.451 3.406 -35.742 1.00 91.56 82 ALA A CA 1
ATOM 645 C C . ALA A 1 82 ? 10.137 2.773 -35.260 1.00 91.56 82 ALA A C 1
ATOM 647 O O . ALA A 1 82 ? 9.446 3.355 -34.419 1.00 91.56 82 ALA A O 1
ATOM 648 N N . GLN A 1 83 ? 9.826 1.561 -35.722 1.00 93.19 83 GLN A N 1
ATOM 649 C CA . GLN A 1 83 ? 8.674 0.788 -35.271 1.00 93.19 83 GLN A CA 1
ATOM 650 C C . GLN A 1 83 ? 8.811 0.385 -33.798 1.00 93.19 83 GLN A C 1
ATOM 652 O O . GLN A 1 83 ? 7.832 0.469 -33.053 1.00 93.19 83 GLN A O 1
ATOM 657 N N . ALA A 1 84 ? 10.016 0.031 -33.339 1.00 93.00 84 ALA A N 1
ATOM 658 C CA . ALA A 1 84 ? 10.263 -0.265 -31.927 1.00 93.00 84 ALA A CA 1
ATOM 659 C C . ALA A 1 84 ? 10.008 0.954 -31.026 1.00 93.00 84 ALA A C 1
ATOM 661 O O . ALA A 1 84 ? 9.318 0.849 -30.007 1.00 93.00 84 ALA A O 1
ATOM 662 N N . VAL A 1 85 ? 10.510 2.130 -31.423 1.00 90.75 85 VAL A N 1
ATOM 663 C CA . VAL A 1 85 ? 10.247 3.398 -30.725 1.00 90.75 85 VAL A CA 1
ATOM 664 C C . VAL A 1 85 ? 8.750 3.710 -30.720 1.00 90.75 85 VAL A C 1
ATOM 666 O O . VAL A 1 85 ? 8.200 4.043 -29.671 1.00 90.75 85 VAL A O 1
ATOM 669 N N . GLN A 1 86 ? 8.067 3.580 -31.861 1.00 89.06 86 GLN A N 1
ATOM 670 C CA . GLN A 1 86 ? 6.632 3.856 -31.957 1.00 89.06 86 GLN A CA 1
ATOM 671 C C . GLN A 1 86 ? 5.800 2.905 -31.090 1.00 89.06 86 GLN A C 1
ATOM 673 O O . GLN A 1 86 ? 4.854 3.338 -30.430 1.00 89.06 86 GLN A O 1
ATOM 678 N N . THR A 1 87 ? 6.186 1.632 -31.039 1.00 88.44 87 THR A N 1
ATOM 679 C CA . THR A 1 87 ? 5.549 0.631 -30.183 1.00 88.44 87 THR A CA 1
ATOM 680 C C . THR A 1 87 ? 5.660 1.035 -28.724 1.00 88.44 87 THR A C 1
ATOM 682 O O . THR A 1 87 ? 4.633 1.137 -28.061 1.00 88.44 87 THR A O 1
ATOM 685 N N . LEU A 1 88 ? 6.860 1.366 -28.232 1.00 87.62 88 LEU A N 1
ATOM 686 C CA . LEU A 1 88 ? 7.024 1.845 -26.857 1.00 87.62 88 LEU A CA 1
ATOM 687 C C . LEU A 1 88 ? 6.218 3.107 -26.568 1.00 87.62 88 LEU A C 1
ATOM 689 O O . LEU A 1 88 ? 5.613 3.212 -25.506 1.00 87.62 88 LEU A O 1
ATOM 693 N N . ARG A 1 89 ? 6.190 4.053 -27.508 1.00 86.62 89 ARG A N 1
ATOM 694 C CA . ARG A 1 89 ? 5.415 5.288 -27.367 1.00 86.62 89 ARG A CA 1
ATOM 695 C C . ARG A 1 89 ? 3.934 5.002 -27.188 1.00 86.62 89 ARG A C 1
ATOM 697 O O . ARG A 1 89 ? 3.322 5.638 -26.346 1.00 86.62 89 ARG A O 1
ATOM 704 N N . SER A 1 90 ? 3.373 4.028 -27.903 1.00 83.62 90 SER A N 1
ATOM 705 C CA . SER A 1 90 ? 1.959 3.660 -27.746 1.00 83.62 90 SER A CA 1
ATOM 706 C C . SER A 1 90 ? 1.616 3.164 -26.335 1.00 83.62 90 SER A C 1
ATOM 708 O O . SER A 1 90 ? 0.516 3.407 -25.858 1.00 83.62 90 SER A O 1
ATOM 710 N N . ILE A 1 91 ? 2.584 2.562 -25.634 1.00 78.94 91 ILE A N 1
ATOM 711 C CA . ILE A 1 91 ? 2.433 2.091 -24.247 1.00 78.94 91 ILE A CA 1
ATOM 712 C C . ILE A 1 91 ? 2.278 3.267 -23.283 1.00 78.94 91 ILE A C 1
ATOM 714 O O . ILE A 1 91 ? 1.508 3.201 -22.332 1.00 78.94 91 ILE A O 1
ATOM 718 N N . VAL A 1 92 ? 3.045 4.337 -23.508 1.00 75.12 92 VAL A N 1
ATOM 719 C CA . VAL A 1 92 ? 3.084 5.501 -22.614 1.00 75.12 92 VAL A CA 1
ATOM 720 C C . VAL A 1 92 ? 2.121 6.618 -23.027 1.00 75.12 92 VAL A C 1
ATOM 722 O O . VAL A 1 92 ? 1.678 7.384 -22.173 1.00 75.12 92 VAL A O 1
ATOM 725 N N . ALA A 1 93 ? 1.763 6.717 -24.308 1.00 62.69 93 ALA A N 1
ATOM 726 C CA . ALA A 1 93 ? 1.003 7.834 -24.869 1.00 62.69 93 ALA A CA 1
ATOM 727 C C . ALA A 1 93 ? -0.467 7.890 -24.423 1.00 62.69 93 ALA A C 1
ATOM 729 O O . ALA A 1 93 ? -1.019 8.982 -24.379 1.00 62.69 93 ALA A O 1
ATOM 730 N N . GLU A 1 94 ? -1.088 6.781 -24.000 1.00 55.72 94 GLU A N 1
ATOM 731 C CA . GLU A 1 94 ? -2.429 6.840 -23.383 1.00 55.72 94 GLU A CA 1
ATOM 732 C C . GLU A 1 94 ? -2.440 7.624 -22.052 1.00 55.72 94 GLU A C 1
ATOM 734 O O . GLU A 1 94 ? -3.500 8.015 -21.569 1.00 55.72 94 GLU A O 1
ATOM 739 N N . SER A 1 95 ? -1.262 7.899 -21.475 1.00 49.91 95 SER A N 1
ATOM 740 C CA . SER A 1 95 ? -1.095 8.599 -20.196 1.00 49.91 95 SER A CA 1
ATOM 741 C C . SER A 1 95 ? -0.408 9.972 -20.285 1.00 49.91 95 SER A C 1
ATOM 743 O O . SER A 1 95 ? -0.294 10.653 -19.265 1.00 49.91 95 SER A O 1
ATOM 745 N N . ALA A 1 96 ? 0.042 10.403 -21.472 1.00 46.66 96 ALA A N 1
ATOM 746 C CA . ALA A 1 96 ? 0.853 11.611 -21.646 1.00 46.66 96 ALA A CA 1
ATOM 747 C C . ALA A 1 96 ? 0.089 12.730 -22.377 1.00 46.66 96 ALA A C 1
ATOM 749 O O . ALA A 1 96 ? -0.479 12.525 -23.445 1.00 46.66 96 ALA A O 1
ATOM 750 N N . THR A 1 97 ? 0.118 13.940 -21.815 1.00 50.50 97 THR A N 1
ATOM 751 C CA . THR A 1 97 ? -0.144 15.190 -22.550 1.00 50.50 97 THR A CA 1
ATOM 752 C C . THR A 1 97 ? 0.844 15.330 -23.720 1.00 50.50 97 THR A C 1
ATOM 754 O O . THR A 1 97 ? 1.967 14.863 -23.577 1.00 50.50 97 THR A O 1
ATOM 757 N N . ASP A 1 98 ? 0.438 15.991 -24.815 1.00 46.31 98 ASP A N 1
ATOM 758 C CA . ASP A 1 98 ? 1.024 16.095 -26.182 1.00 46.31 98 ASP A CA 1
ATOM 759 C C . ASP A 1 98 ? 2.564 16.134 -26.406 1.00 46.31 98 ASP A C 1
ATOM 761 O O . ASP A 1 98 ? 3.016 16.061 -27.551 1.00 46.31 98 ASP A O 1
ATOM 765 N N . GLU A 1 99 ? 3.412 16.202 -25.381 1.00 55.84 99 GLU A N 1
ATOM 766 C CA . GLU A 1 99 ? 4.866 16.087 -25.520 1.00 55.84 99 GLU A CA 1
ATOM 767 C C . GLU A 1 99 ? 5.320 14.636 -25.330 1.00 55.84 99 GLU A C 1
ATOM 769 O O . GLU A 1 99 ? 5.312 14.079 -24.234 1.00 55.84 99 GLU A O 1
ATOM 774 N N . ASN A 1 100 ? 5.729 14.007 -26.429 1.00 60.97 100 ASN A N 1
ATOM 775 C CA . ASN A 1 100 ? 6.182 12.623 -26.440 1.00 60.97 100 ASN A CA 1
ATOM 776 C C . ASN A 1 100 ? 7.516 12.465 -25.670 1.00 60.97 100 ASN A C 1
ATOM 778 O O . ASN A 1 100 ? 8.541 12.960 -26.144 1.00 60.97 100 ASN A O 1
ATOM 782 N N . PRO A 1 101 ? 7.556 11.762 -24.520 1.00 65.50 101 PRO A N 1
ATOM 783 C CA . PRO A 1 101 ? 8.712 11.802 -23.620 1.00 65.50 101 PRO A CA 1
ATOM 784 C C . PRO A 1 101 ? 9.887 10.915 -24.062 1.00 65.50 101 PRO A C 1
ATOM 786 O O . PRO A 1 101 ? 10.968 11.001 -23.479 1.00 65.50 101 PRO A O 1
ATOM 789 N N . LEU A 1 102 ? 9.706 10.038 -25.060 1.00 77.44 102 LEU A N 1
ATOM 790 C CA . LEU A 1 102 ? 10.742 9.084 -25.469 1.00 77.44 102 LEU A CA 1
ATOM 791 C C . LEU A 1 102 ? 11.510 9.569 -26.712 1.00 77.44 102 LEU A C 1
ATOM 793 O O . LEU A 1 102 ? 10.898 9.741 -27.779 1.00 77.44 102 LEU A O 1
ATOM 797 N N . PRO A 1 103 ? 12.847 9.739 -26.628 1.00 80.12 103 PRO A N 1
ATOM 798 C CA . PRO A 1 103 ? 13.650 10.150 -27.771 1.00 80.12 103 PRO A CA 1
ATOM 799 C C . PRO A 1 103 ? 13.747 9.026 -28.810 1.00 80.12 103 PRO A C 1
ATOM 801 O O . PRO A 1 103 ? 13.542 7.850 -28.510 1.00 80.12 103 PRO A O 1
ATOM 804 N N . HIS A 1 104 ? 14.074 9.388 -30.050 1.00 84.88 104 HIS A N 1
ATOM 805 C CA . HIS A 1 104 ? 14.411 8.402 -31.075 1.00 84.88 104 HIS A CA 1
ATOM 806 C C . HIS A 1 104 ? 15.748 7.739 -30.730 1.00 84.88 104 HIS A C 1
ATOM 808 O O . HIS A 1 104 ? 16.759 8.424 -30.585 1.00 84.88 104 HIS A O 1
ATOM 814 N N . VAL A 1 105 ? 15.743 6.416 -30.581 1.00 90.81 105 VAL A N 1
ATOM 815 C CA . VAL A 1 105 ? 16.899 5.615 -30.159 1.00 90.81 105 VAL A CA 1
ATOM 816 C C . VAL A 1 105 ? 16.901 4.253 -30.852 1.00 90.81 105 VAL A C 1
ATOM 818 O O . VAL A 1 105 ? 15.889 3.843 -31.419 1.00 90.81 105 VAL A O 1
ATOM 821 N N . SER A 1 106 ? 18.028 3.543 -30.787 1.00 94.25 106 SER A N 1
ATOM 822 C CA . SER A 1 106 ? 18.144 2.191 -31.336 1.00 94.25 106 SER A CA 1
ATOM 823 C C . SER A 1 106 ? 17.407 1.145 -30.493 1.00 94.25 106 SER A C 1
ATOM 825 O O . SER A 1 106 ? 17.197 1.327 -29.288 1.00 94.25 106 SER A O 1
ATOM 827 N N . ARG A 1 107 ? 17.086 -0.012 -31.089 1.00 93.94 107 ARG A N 1
ATOM 828 C CA . ARG A 1 107 ? 16.534 -1.167 -30.350 1.00 93.94 107 ARG A CA 1
ATOM 829 C C . ARG A 1 107 ? 17.435 -1.652 -29.219 1.00 93.94 107 ARG A C 1
ATOM 831 O O . ARG A 1 107 ? 16.933 -2.093 -28.186 1.00 93.94 107 ARG A O 1
ATOM 838 N N . GLU A 1 108 ? 18.750 -1.553 -29.384 1.00 94.69 108 GLU A N 1
ATOM 839 C CA . GLU A 1 108 ? 19.710 -1.891 -28.330 1.00 94.69 108 GLU A CA 1
ATOM 840 C C . GLU A 1 108 ? 19.535 -0.974 -27.113 1.00 94.69 108 GLU A C 1
ATOM 842 O O . GLU A 1 108 ? 19.415 -1.445 -25.980 1.00 94.69 108 GLU A O 1
ATOM 847 N N . GLN A 1 109 ? 19.421 0.335 -27.349 1.00 94.62 109 GLN A N 1
ATOM 848 C CA . GLN A 1 109 ? 19.208 1.309 -26.284 1.00 94.62 109 GLN A CA 1
ATOM 849 C C . GLN A 1 109 ? 17.844 1.123 -25.602 1.00 94.62 109 GLN A C 1
ATOM 851 O O . GLN A 1 109 ? 17.754 1.219 -24.377 1.00 94.62 109 GLN A O 1
ATOM 856 N N . ILE A 1 110 ? 16.798 0.801 -26.368 1.00 94.00 110 ILE A N 1
ATOM 857 C CA . ILE A 1 110 ? 15.483 0.445 -25.821 1.00 94.00 110 ILE A CA 1
ATOM 858 C C . ILE A 1 110 ? 15.575 -0.797 -24.931 1.00 94.00 110 ILE A C 1
ATOM 860 O O . ILE A 1 110 ? 15.045 -0.810 -23.823 1.00 94.00 110 ILE A O 1
ATOM 864 N N . THR A 1 111 ? 16.255 -1.840 -25.403 1.00 94.88 111 THR A N 1
ATOM 865 C CA . THR A 1 111 ? 16.417 -3.090 -24.651 1.00 94.88 111 THR A CA 1
ATOM 866 C C . THR A 1 111 ? 17.108 -2.821 -23.317 1.00 94.88 111 THR A C 1
ATOM 868 O O . THR A 1 111 ? 16.617 -3.252 -22.275 1.00 94.88 111 THR A O 1
ATOM 871 N N . LYS A 1 112 ? 18.165 -1.997 -23.323 1.00 96.19 112 LYS A N 1
ATOM 872 C CA . LYS A 1 112 ? 18.845 -1.547 -22.102 1.00 96.19 112 LYS A CA 1
ATOM 873 C C . LYS A 1 112 ? 17.905 -0.817 -21.139 1.00 96.19 112 LYS A C 1
ATOM 875 O O . LYS A 1 112 ? 17.984 -1.045 -19.934 1.00 96.19 112 LYS A O 1
ATOM 880 N N . TRP A 1 113 ? 17.010 0.039 -21.636 1.00 95.44 113 TRP A N 1
ATOM 881 C CA . TRP A 1 113 ? 16.006 0.690 -20.787 1.00 95.44 113 TRP A CA 1
ATOM 882 C C . TRP A 1 113 ? 15.026 -0.308 -20.183 1.00 95.44 113 TRP A C 1
ATOM 884 O O . TRP A 1 113 ? 14.782 -0.244 -18.985 1.00 95.44 113 TRP A O 1
ATOM 894 N N . LEU A 1 114 ? 14.511 -1.260 -20.962 1.00 95.50 114 LEU A N 1
ATOM 895 C CA . LEU A 1 114 ? 13.585 -2.280 -20.458 1.00 95.50 114 LEU A CA 1
ATOM 896 C C . LEU A 1 114 ? 14.241 -3.193 -19.411 1.00 95.50 114 LEU A C 1
ATOM 898 O O . LEU A 1 114 ? 13.602 -3.566 -18.426 1.00 95.50 114 LEU A O 1
ATOM 902 N N . ASP A 1 115 ? 15.525 -3.511 -19.577 1.00 96.00 115 ASP A N 1
ATOM 903 C CA . ASP A 1 115 ? 16.317 -4.242 -18.582 1.00 96.00 115 ASP A CA 1
ATOM 904 C C . ASP A 1 115 ? 16.549 -3.424 -17.307 1.00 96.00 115 ASP A C 1
ATOM 906 O O . ASP A 1 115 ? 16.425 -3.947 -16.192 1.00 96.00 115 ASP A O 1
ATOM 910 N N . GLY A 1 116 ? 16.799 -2.124 -17.464 1.00 96.88 116 GLY A N 1
ATOM 911 C CA . GLY A 1 116 ? 16.820 -1.168 -16.362 1.00 96.88 116 GLY A CA 1
ATOM 912 C C . GLY A 1 116 ? 15.484 -1.134 -15.620 1.00 96.88 116 GLY A C 1
ATOM 913 O O . GLY A 1 116 ? 15.456 -1.317 -14.409 1.00 96.88 116 GLY A O 1
ATOM 914 N N . THR A 1 117 ? 14.365 -1.023 -16.337 1.00 96.31 117 THR A N 1
ATOM 915 C CA . THR A 1 117 ? 13.016 -0.970 -15.754 1.00 96.31 117 THR A CA 1
ATOM 916 C C . THR A 1 117 ? 12.666 -2.247 -15.010 1.00 96.31 117 THR A C 1
ATOM 918 O O . THR A 1 117 ? 12.083 -2.195 -13.929 1.00 96.31 117 THR A O 1
ATOM 921 N N . TRP A 1 118 ? 13.073 -3.408 -15.525 1.00 96.31 118 TRP A N 1
ATOM 922 C CA . TRP A 1 118 ? 12.944 -4.663 -14.790 1.00 96.31 118 TRP A CA 1
ATOM 923 C C . TRP A 1 118 ? 13.673 -4.612 -13.437 1.00 96.31 118 TRP A C 1
ATOM 925 O O . TRP A 1 118 ? 13.136 -5.049 -12.415 1.00 96.31 118 TRP A O 1
ATOM 935 N N . SER A 1 119 ? 14.886 -4.061 -13.417 1.00 96.56 119 SER A N 1
ATOM 936 C CA . SER A 1 119 ? 15.674 -3.893 -12.191 1.00 96.56 119 SER A CA 1
ATOM 937 C C . SER A 1 119 ? 15.040 -2.870 -11.244 1.00 96.56 119 SER A C 1
ATOM 939 O O . SER A 1 119 ? 14.959 -3.126 -10.044 1.00 96.56 119 SER A O 1
ATOM 941 N N . ASP A 1 120 ? 14.495 -1.777 -11.781 1.00 96.62 120 ASP A N 1
ATOM 942 C CA . ASP A 1 120 ? 13.794 -0.746 -11.011 1.00 96.62 120 ASP A CA 1
ATOM 943 C C . ASP A 1 120 ? 12.543 -1.316 -10.313 1.00 96.62 120 ASP A C 1
ATOM 945 O O . ASP A 1 120 ? 12.341 -1.077 -9.124 1.00 96.62 120 ASP A O 1
ATOM 949 N N . TYR A 1 121 ? 11.747 -2.159 -10.987 1.00 96.50 121 TYR A N 1
ATOM 950 C CA . TYR A 1 121 ? 10.652 -2.904 -10.342 1.00 96.50 121 TYR A CA 1
ATOM 951 C C . TYR A 1 121 ? 11.151 -3.784 -9.188 1.00 96.50 121 TYR A C 1
ATOM 953 O O . TYR A 1 121 ? 10.515 -3.857 -8.139 1.00 96.50 121 TYR A O 1
ATOM 961 N N . SER A 1 122 ? 12.304 -4.435 -9.352 1.00 95.44 122 SER A N 1
ATOM 962 C CA . SER A 1 122 ? 12.886 -5.277 -8.298 1.00 95.44 122 SER A CA 1
ATOM 963 C C . SER A 1 122 ? 13.298 -4.457 -7.070 1.00 95.44 122 SER A C 1
ATOM 965 O O . SER A 1 122 ? 13.213 -4.944 -5.944 1.00 95.44 122 SER A O 1
ATOM 967 N N . GLU A 1 123 ? 13.725 -3.209 -7.265 1.00 96.19 123 GLU A N 1
ATOM 968 C CA . GLU A 1 123 ? 13.982 -2.260 -6.181 1.00 96.19 123 GLU A CA 1
ATOM 969 C C . GLU A 1 123 ? 12.677 -1.804 -5.515 1.00 96.19 123 GLU A C 1
ATOM 971 O O . GLU A 1 123 ? 12.556 -1.896 -4.295 1.00 96.19 123 GLU A O 1
ATOM 976 N N . ILE A 1 124 ? 11.658 -1.435 -6.300 1.00 96.12 124 ILE A N 1
ATOM 977 C CA . ILE A 1 124 ? 10.310 -1.083 -5.816 1.00 96.12 124 ILE A CA 1
ATOM 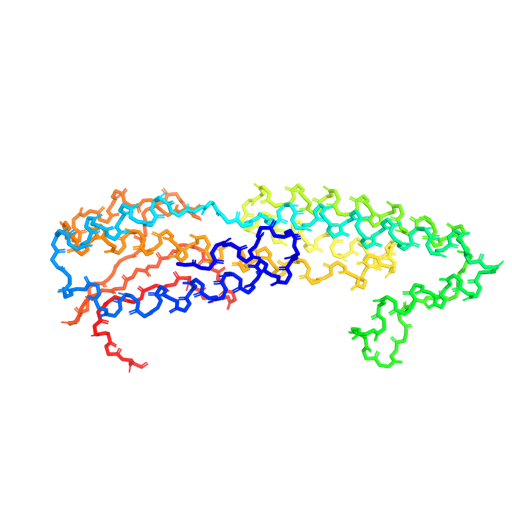978 C C . ILE A 1 124 ? 9.724 -2.188 -4.934 1.00 96.12 124 ILE A C 1
ATOM 980 O O . I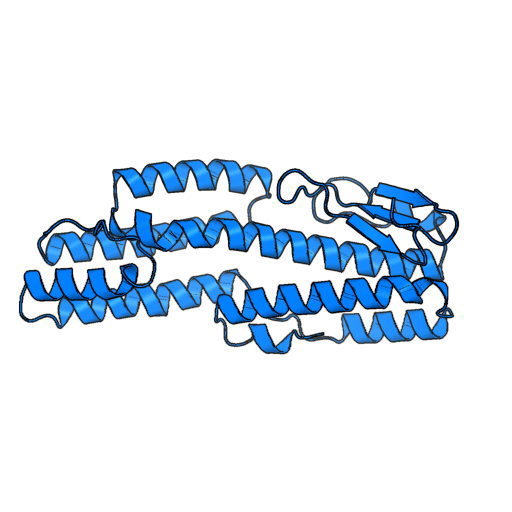LE A 1 124 ? 9.182 -1.916 -3.864 1.00 96.12 124 ILE A O 1
ATOM 984 N N . LEU A 1 125 ? 9.871 -3.446 -5.348 1.00 96.31 125 LEU A N 1
ATOM 985 C CA . LEU A 1 125 ? 9.403 -4.600 -4.588 1.00 96.31 125 LEU A CA 1
ATOM 986 C C . LEU A 1 125 ? 10.099 -4.742 -3.229 1.00 96.31 125 LEU A C 1
ATOM 988 O O . LEU A 1 125 ? 9.484 -5.278 -2.311 1.00 96.31 125 LEU A O 1
ATOM 992 N N . LYS A 1 126 ? 11.339 -4.271 -3.066 1.00 96.38 126 LYS A N 1
ATOM 993 C CA . LYS A 1 126 ? 12.010 -4.218 -1.753 1.00 96.38 126 LYS A CA 1
ATOM 994 C C . LYS A 1 126 ? 11.470 -3.070 -0.908 1.00 96.38 126 LYS A C 1
ATOM 996 O O . LYS A 1 126 ? 11.257 -3.233 0.286 1.00 96.38 126 LYS A O 1
ATOM 1001 N N . LEU A 1 127 ? 11.173 -1.931 -1.537 1.00 96.31 127 LEU A N 1
ATOM 1002 C CA . LEU A 1 127 ? 10.596 -0.774 -0.849 1.00 96.31 127 LEU A CA 1
ATOM 1003 C C . LEU A 1 127 ? 9.234 -1.078 -0.211 1.00 96.31 127 LEU A C 1
ATOM 1005 O O . LEU A 1 127 ? 8.861 -0.436 0.769 1.00 96.31 127 LEU A O 1
ATOM 1009 N N . LEU A 1 128 ? 8.492 -2.062 -0.727 1.00 94.94 128 LEU A N 1
ATOM 1010 C CA . LEU A 1 128 ? 7.209 -2.476 -0.154 1.00 94.94 128 LEU A CA 1
ATOM 1011 C C . LEU A 1 128 ? 7.300 -2.977 1.293 1.00 94.94 128 LEU A C 1
ATOM 1013 O O . LEU A 1 128 ? 6.279 -2.895 1.983 1.00 94.94 128 LEU A O 1
ATOM 1017 N N . ASP A 1 129 ? 8.468 -3.464 1.721 1.00 93.88 129 ASP A N 1
ATOM 1018 C CA . ASP A 1 129 ? 8.715 -4.005 3.066 1.00 93.88 129 ASP A CA 1
ATOM 1019 C C . ASP A 1 129 ? 9.227 -2.940 4.054 1.00 93.88 129 ASP A C 1
ATOM 1021 O O . ASP A 1 129 ? 9.350 -3.196 5.250 1.00 93.88 129 ASP A O 1
ATOM 1025 N N . GLU A 1 130 ? 9.524 -1.736 3.566 1.00 94.94 130 GLU A N 1
ATOM 1026 C CA . GLU A 1 130 ? 10.017 -0.622 4.374 1.00 94.94 130 GLU A CA 1
ATOM 1027 C C . GLU A 1 130 ? 8.875 0.089 5.117 1.00 94.94 130 GLU A C 1
ATOM 1029 O O . GLU A 1 130 ? 7.711 0.077 4.687 1.00 94.94 130 GLU A O 1
ATOM 1034 N N . SER A 1 131 ? 9.219 0.792 6.203 1.00 92.50 131 SER A N 1
ATOM 1035 C CA . SER A 1 131 ? 8.281 1.705 6.867 1.00 92.50 131 SER A CA 1
ATOM 1036 C C . SER A 1 131 ? 7.830 2.820 5.907 1.00 92.50 131 SER A C 1
ATOM 1038 O O . SER A 1 131 ? 8.543 3.125 4.945 1.00 92.50 131 SER A O 1
ATOM 1040 N N . PRO A 1 132 ? 6.663 3.455 6.130 1.00 92.75 132 PRO A N 1
ATOM 1041 C CA . PRO A 1 132 ? 6.194 4.540 5.267 1.00 92.75 132 PRO A CA 1
ATOM 1042 C C . PRO A 1 132 ? 7.221 5.663 5.075 1.00 92.75 132 PRO A C 1
ATOM 1044 O O . PRO A 1 132 ? 7.446 6.088 3.941 1.00 92.75 132 PRO A O 1
ATOM 1047 N N . ASP A 1 133 ? 7.891 6.081 6.152 1.00 90.50 133 ASP A N 1
ATOM 1048 C CA . ASP A 1 133 ? 8.891 7.152 6.114 1.00 90.50 133 ASP A CA 1
ATOM 1049 C C . ASP A 1 133 ? 10.144 6.741 5.335 1.00 90.50 133 ASP A C 1
ATOM 1051 O O . ASP A 1 133 ? 10.553 7.440 4.405 1.00 90.50 133 ASP A O 1
ATOM 1055 N N . ALA A 1 134 ? 10.703 5.563 5.643 1.00 93.62 134 ALA A N 1
ATOM 1056 C CA . ALA A 1 134 ? 11.873 5.041 4.939 1.00 93.62 134 ALA A CA 1
ATOM 1057 C C . ALA A 1 134 ? 11.573 4.810 3.451 1.00 93.62 134 ALA A C 1
ATOM 1059 O O . ALA A 1 134 ? 12.397 5.110 2.583 1.00 93.62 134 ALA A O 1
ATOM 1060 N N . ARG A 1 135 ? 10.369 4.319 3.130 1.00 95.00 135 ARG A N 1
ATOM 1061 C CA . ARG A 1 135 ? 9.923 4.154 1.748 1.00 95.00 135 ARG A CA 1
ATOM 1062 C C . ARG A 1 135 ? 9.812 5.493 1.034 1.00 95.00 135 ARG A C 1
ATOM 1064 O O . ARG A 1 135 ? 10.258 5.572 -0.101 1.00 95.00 135 ARG A O 1
ATOM 1071 N N . LYS A 1 136 ? 9.231 6.527 1.650 1.00 92.19 136 LYS A N 1
ATOM 1072 C CA . LYS A 1 136 ? 9.059 7.849 1.024 1.00 92.19 136 LYS A CA 1
ATOM 1073 C C . LYS A 1 136 ? 10.397 8.449 0.595 1.00 92.19 136 LYS A C 1
ATOM 1075 O O . LYS A 1 136 ? 10.517 8.924 -0.533 1.00 92.19 136 LYS A O 1
ATOM 1080 N N . GLU A 1 137 ? 11.399 8.390 1.467 1.00 93.19 137 GLU A N 1
ATOM 1081 C CA . GLU A 1 137 ? 12.755 8.858 1.167 1.00 93.19 137 GLU A CA 1
ATOM 1082 C C . GLU A 1 137 ? 13.382 8.062 0.013 1.00 93.19 137 GLU A C 1
ATOM 1084 O O . GLU A 1 137 ? 13.760 8.635 -1.013 1.00 93.19 137 GLU A O 1
ATOM 1089 N N . LYS A 1 138 ? 13.421 6.728 0.140 1.00 95.94 138 LYS A N 1
ATOM 1090 C CA . LYS A 1 138 ? 14.014 5.835 -0.868 1.00 95.94 138 LYS A CA 1
ATOM 1091 C C . LYS A 1 138 ? 13.292 5.914 -2.218 1.00 95.94 138 LYS A C 1
ATOM 1093 O O . LYS A 1 138 ? 13.933 5.851 -3.263 1.00 95.94 138 LYS A O 1
ATOM 1098 N N . TRP A 1 139 ? 11.974 6.111 -2.212 1.00 95.25 139 TRP A N 1
ATOM 1099 C CA . TRP A 1 139 ? 11.178 6.313 -3.422 1.00 95.25 139 TRP A CA 1
ATOM 1100 C C . TRP A 1 139 ? 11.560 7.604 -4.145 1.00 95.25 139 TRP A C 1
ATOM 1102 O O . TRP A 1 139 ? 11.699 7.606 -5.366 1.00 95.25 139 TRP A O 1
ATOM 1112 N N . GLY A 1 140 ? 11.767 8.697 -3.404 1.00 93.25 140 GLY A N 1
ATOM 1113 C CA . GLY A 1 140 ? 12.232 9.963 -3.968 1.00 93.25 140 GLY A CA 1
ATOM 1114 C C . GLY A 1 140 ? 13.598 9.826 -4.645 1.00 93.25 140 GLY A C 1
ATOM 1115 O O . GLY A 1 140 ? 13.774 10.299 -5.769 1.00 93.25 140 GLY A O 1
ATOM 1116 N N . ALA A 1 141 ? 14.532 9.116 -4.005 1.00 94.94 141 ALA A N 1
ATOM 1117 C CA . ALA A 1 141 ? 15.844 8.819 -4.581 1.00 94.94 141 ALA A CA 1
ATOM 1118 C C . ALA A 1 141 ? 15.736 7.958 -5.852 1.00 94.94 141 ALA A C 1
ATOM 1120 O O . ALA A 1 141 ? 16.329 8.297 -6.878 1.00 94.94 141 ALA A O 1
ATOM 1121 N N . LEU A 1 142 ? 14.917 6.899 -5.823 1.00 95.50 142 LEU A N 1
ATOM 1122 C CA . LEU A 1 142 ? 14.637 6.066 -6.992 1.00 95.50 142 LEU A CA 1
ATOM 1123 C C . LEU A 1 142 ? 14.062 6.897 -8.147 1.00 95.50 142 LEU A C 1
ATOM 1125 O O . LEU A 1 142 ? 14.545 6.797 -9.270 1.00 95.50 142 LEU A O 1
ATOM 1129 N N . GLN A 1 143 ? 13.073 7.755 -7.881 1.00 93.94 143 GLN A N 1
ATOM 1130 C CA . GLN A 1 143 ? 12.464 8.618 -8.897 1.00 93.94 143 GLN A CA 1
ATOM 1131 C C . GLN A 1 143 ? 13.471 9.576 -9.539 1.00 93.94 143 GLN A C 1
ATOM 1133 O O . GLN A 1 143 ? 13.430 9.783 -10.751 1.00 93.94 143 GLN A O 1
ATOM 1138 N N . GLN A 1 144 ? 14.374 10.159 -8.749 1.00 93.88 144 GLN A N 1
ATOM 1139 C CA . GLN A 1 144 ? 15.442 11.011 -9.275 1.00 93.88 144 GLN A CA 1
ATOM 1140 C C . GLN A 1 144 ? 16.405 10.213 -10.158 1.00 93.88 144 GLN A C 1
ATOM 1142 O O . GLN A 1 144 ? 16.700 10.645 -11.273 1.00 93.88 144 GLN A O 1
ATOM 1147 N N . ARG A 1 145 ? 16.828 9.025 -9.702 1.00 95.06 145 ARG A N 1
ATOM 1148 C CA . ARG A 1 145 ? 17.711 8.127 -10.456 1.00 95.06 145 ARG A CA 1
ATOM 1149 C C . ARG A 1 145 ? 17.099 7.728 -11.797 1.00 95.06 145 ARG A C 1
ATOM 1151 O O . ARG A 1 145 ? 17.713 7.948 -12.837 1.00 95.06 145 ARG A O 1
ATOM 1158 N N . VAL A 1 146 ? 15.871 7.204 -11.804 1.00 94.31 146 VAL A N 1
ATOM 1159 C CA . VAL A 1 146 ? 15.242 6.733 -13.051 1.00 94.31 146 VAL A CA 1
ATOM 1160 C C . VAL A 1 146 ? 14.979 7.873 -14.031 1.00 94.31 146 VAL A C 1
ATOM 1162 O O . VAL A 1 146 ? 15.137 7.674 -15.229 1.00 94.31 146 VAL A O 1
ATOM 1165 N N . ARG A 1 147 ? 14.664 9.086 -13.555 1.00 91.31 147 ARG A N 1
ATOM 1166 C CA . ARG A 1 147 ? 14.543 10.273 -14.421 1.00 91.31 147 ARG A CA 1
ATOM 1167 C C . ARG A 1 147 ? 15.855 10.638 -15.112 1.00 91.31 147 ARG A C 1
ATOM 1169 O O . ARG A 1 147 ? 15.814 11.101 -16.246 1.00 91.31 147 ARG A O 1
ATOM 1176 N N . ALA A 1 148 ? 16.988 10.445 -14.442 1.00 91.44 148 ALA A N 1
ATOM 1177 C CA . ALA A 1 148 ? 18.302 10.740 -15.004 1.00 91.44 148 ALA A CA 1
ATOM 1178 C C . ALA A 1 148 ? 18.811 9.632 -15.943 1.00 91.44 148 ALA A C 1
ATOM 1180 O O . ALA A 1 148 ? 19.459 9.924 -16.945 1.00 91.44 148 ALA A O 1
ATOM 1181 N N . GLU A 1 149 ? 18.532 8.366 -15.625 1.00 92.50 149 GLU A N 1
ATOM 1182 C CA . GLU A 1 149 ? 19.198 7.216 -16.251 1.00 92.50 149 GLU A CA 1
ATOM 1183 C C . GLU A 1 149 ? 18.316 6.430 -17.233 1.00 92.50 149 GLU A C 1
ATOM 1185 O O . GLU A 1 149 ? 18.836 5.784 -18.147 1.00 92.50 149 GLU A O 1
ATOM 1190 N N . ASN A 1 150 ? 16.989 6.448 -17.058 1.00 94.38 150 ASN A N 1
ATOM 1191 C CA . ASN A 1 150 ? 16.065 5.581 -17.788 1.00 94.38 150 ASN A CA 1
ATOM 1192 C C . ASN A 1 150 ? 14.738 6.294 -18.133 1.00 94.38 150 ASN A C 1
ATOM 1194 O O . ASN A 1 150 ? 13.767 6.210 -17.372 1.00 94.38 150 ASN A O 1
ATOM 1198 N N . PRO A 1 151 ? 14.654 6.935 -19.318 1.00 90.00 151 PRO A N 1
ATOM 1199 C CA . PRO A 1 151 ? 13.455 7.633 -19.779 1.00 90.00 151 PRO A CA 1
ATOM 1200 C C . PRO A 1 151 ? 12.186 6.775 -19.783 1.00 90.00 151 PRO A C 1
ATOM 1202 O O . PRO A 1 151 ? 11.107 7.295 -19.522 1.00 90.00 151 PRO A O 1
ATOM 1205 N N . PHE A 1 152 ? 12.291 5.464 -20.034 1.00 90.44 152 PHE A N 1
ATOM 1206 C CA . PHE A 1 152 ? 11.122 4.583 -20.010 1.00 90.44 152 PHE A CA 1
ATOM 1207 C C . PHE A 1 152 ? 10.589 4.403 -18.581 1.00 90.44 152 PHE A C 1
ATOM 1209 O O . PHE A 1 152 ? 9.417 4.679 -18.322 1.00 90.44 152 PHE A O 1
ATOM 1216 N N . SER A 1 153 ? 11.460 4.047 -17.628 1.00 93.06 153 SER A N 1
ATOM 1217 C CA . SER A 1 153 ? 11.107 3.970 -16.200 1.00 93.06 153 SER A CA 1
ATOM 1218 C C . SER A 1 153 ? 10.552 5.285 -15.655 1.00 93.06 153 SER A C 1
ATOM 1220 O O . SER A 1 153 ? 9.612 5.280 -14.860 1.00 93.06 153 SER A O 1
ATOM 1222 N N . ALA A 1 154 ? 11.112 6.416 -16.090 1.00 91.00 154 ALA A N 1
ATOM 1223 C CA . ALA A 1 154 ? 10.694 7.745 -15.657 1.00 91.00 154 ALA A CA 1
ATOM 1224 C C . ALA A 1 154 ? 9.225 8.056 -15.980 1.00 91.00 154 ALA A C 1
ATOM 1226 O O . ALA A 1 154 ? 8.606 8.840 -15.260 1.00 91.00 154 ALA A O 1
ATOM 1227 N N . VAL A 1 155 ? 8.675 7.438 -17.029 1.00 87.06 155 VAL A N 1
ATOM 1228 C CA . VAL A 1 155 ? 7.281 7.621 -17.445 1.00 87.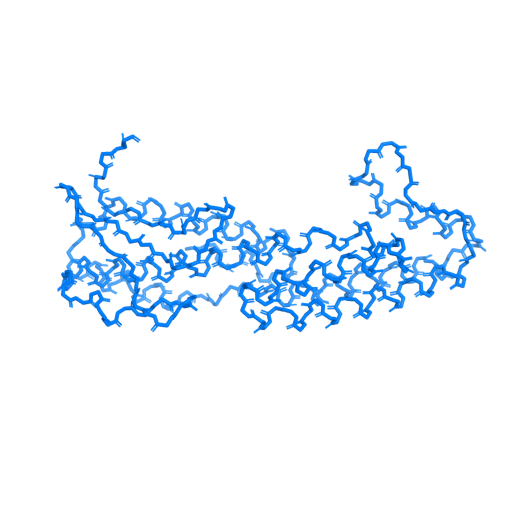06 155 VAL A CA 1
ATOM 1229 C C . VAL A 1 155 ? 6.356 6.613 -16.765 1.00 87.06 155 VAL A C 1
ATOM 1231 O O . VAL A 1 155 ? 5.295 6.997 -16.284 1.00 87.06 155 VAL A O 1
ATOM 1234 N N . VAL A 1 156 ? 6.751 5.339 -16.678 1.00 85.62 156 VAL A N 1
ATOM 1235 C CA . VAL A 1 156 ? 5.840 4.268 -16.223 1.00 85.62 156 VAL A CA 1
ATOM 1236 C C . VAL A 1 156 ? 5.778 4.105 -14.700 1.00 85.62 156 VAL A C 1
ATOM 1238 O O . VAL A 1 156 ? 4.726 3.794 -14.151 1.00 85.62 156 VAL A O 1
ATOM 1241 N N . LEU A 1 157 ? 6.882 4.333 -13.983 1.00 89.00 157 LEU A N 1
ATOM 1242 C CA . LEU A 1 157 ? 6.969 4.039 -12.545 1.00 89.00 157 LEU A CA 1
ATOM 1243 C C . LEU A 1 157 ? 6.348 5.078 -11.589 1.00 89.00 157 LEU A C 1
ATOM 1245 O O . LEU A 1 157 ? 5.978 4.677 -10.480 1.00 89.00 157 LEU A O 1
ATOM 1249 N N . PRO A 1 158 ? 6.207 6.385 -11.915 1.00 85.25 158 PRO A N 1
ATOM 1250 C CA . PRO A 1 158 ? 5.679 7.364 -10.962 1.00 85.25 158 PRO A CA 1
ATOM 1251 C C . PRO A 1 158 ? 4.312 7.011 -10.358 1.00 85.25 158 PRO A C 1
ATOM 1253 O O . PRO A 1 158 ? 4.067 7.352 -9.201 1.00 85.25 158 PRO A O 1
ATOM 1256 N N . GLY A 1 159 ? 3.455 6.291 -11.092 1.00 84.81 159 GLY A N 1
ATOM 1257 C CA . GLY A 1 159 ? 2.132 5.864 -10.619 1.00 84.81 159 GLY A CA 1
ATOM 1258 C C . GLY A 1 159 ? 2.153 4.837 -9.477 1.00 84.81 159 GLY A C 1
ATOM 1259 O O . GLY A 1 159 ? 1.177 4.718 -8.736 1.00 84.81 159 GLY A O 1
ATOM 1260 N N . LEU A 1 160 ? 3.268 4.129 -9.270 1.00 91.25 160 LEU A N 1
ATOM 1261 C CA . LEU A 1 160 ? 3.354 3.036 -8.294 1.00 91.25 160 LEU A CA 1
ATOM 1262 C C . LEU A 1 160 ? 3.544 3.528 -6.848 1.00 91.25 160 LEU A C 1
ATOM 1264 O O . LEU A 1 160 ? 3.112 2.870 -5.899 1.00 91.25 160 LEU A O 1
ATOM 1268 N N . GLY A 1 161 ? 4.127 4.715 -6.662 1.00 91.81 161 GLY A N 1
ATOM 1269 C CA . GLY A 1 161 ? 4.348 5.311 -5.339 1.00 91.81 161 GLY A CA 1
ATOM 1270 C C . GLY A 1 161 ? 3.032 5.570 -4.597 1.00 91.81 161 GLY A C 1
ATOM 1271 O O . GLY A 1 161 ? 2.833 5.026 -3.507 1.00 91.81 161 GLY A O 1
ATOM 1272 N N . PRO A 1 162 ? 2.079 6.299 -5.210 1.00 93.25 162 PRO A N 1
ATOM 1273 C CA . PRO A 1 162 ? 0.744 6.501 -4.648 1.00 93.25 162 PRO A CA 1
ATOM 1274 C C . PRO A 1 162 ? 0.004 5.201 -4.302 1.00 93.25 162 PRO A C 1
ATOM 1276 O O . PRO A 1 162 ? -0.753 5.167 -3.333 1.00 93.25 162 PRO A O 1
ATOM 1279 N N . CYS A 1 163 ? 0.233 4.109 -5.038 1.00 95.56 163 CYS A N 1
ATOM 1280 C CA . CYS A 1 163 ? -0.395 2.819 -4.742 1.00 95.56 163 CYS A CA 1
ATOM 1281 C C . CYS A 1 163 ? 0.045 2.259 -3.379 1.00 95.56 163 CYS A C 1
ATOM 1283 O O . CYS A 1 163 ? -0.765 1.673 -2.656 1.00 95.56 163 CYS A O 1
ATOM 1285 N N . CYS A 1 164 ? 1.302 2.493 -2.989 1.00 95.19 164 CYS A N 1
ATOM 1286 C CA . CYS A 1 164 ? 1.809 2.124 -1.668 1.00 95.19 164 CYS A CA 1
ATOM 1287 C C . CYS A 1 164 ? 1.112 2.920 -0.557 1.00 95.19 164 CYS A C 1
ATOM 1289 O O . CYS A 1 164 ? 0.728 2.350 0.461 1.00 95.19 164 CYS A O 1
ATOM 1291 N N . GLU A 1 165 ? 0.900 4.224 -0.759 1.00 94.94 165 GLU A N 1
ATOM 1292 C CA . GLU A 1 165 ? 0.177 5.070 0.201 1.00 94.94 165 GLU A CA 1
ATOM 1293 C C . GLU A 1 165 ? -1.279 4.613 0.374 1.00 94.94 165 GLU A C 1
ATOM 1295 O O . GLU A 1 165 ? -1.792 4.569 1.492 1.00 94.94 165 GLU A O 1
ATOM 1300 N N . VAL A 1 166 ? -1.948 4.232 -0.721 1.00 96.50 166 VAL A N 1
ATOM 1301 C CA . VAL A 1 166 ? -3.328 3.719 -0.674 1.00 96.50 166 VAL A CA 1
ATOM 1302 C C . VAL A 1 166 ? -3.395 2.368 0.049 1.00 96.50 166 VAL A C 1
ATOM 1304 O O . VAL A 1 166 ? -4.290 2.174 0.874 1.00 96.50 166 VAL A O 1
ATOM 1307 N N . ARG A 1 167 ? -2.443 1.453 -0.194 1.00 96.31 167 ARG A N 1
ATOM 1308 C CA . ARG A 1 167 ? -2.323 0.183 0.550 1.00 96.31 167 ARG A CA 1
ATOM 1309 C C . ARG A 1 167 ? -2.193 0.431 2.052 1.00 96.31 167 ARG A C 1
ATOM 1311 O O . ARG A 1 167 ? -2.871 -0.225 2.848 1.00 96.31 167 ARG A O 1
ATOM 1318 N N . ASP A 1 168 ? -1.334 1.365 2.441 1.00 96.88 168 ASP A N 1
ATOM 1319 C CA . ASP A 1 168 ? -1.072 1.664 3.848 1.00 96.88 168 ASP A CA 1
ATOM 1320 C C . ASP A 1 168 ? -2.284 2.297 4.517 1.00 96.88 168 ASP A C 1
ATOM 1322 O O . ASP A 1 168 ? -2.711 1.831 5.575 1.00 96.88 168 ASP A O 1
ATOM 1326 N N . LYS A 1 169 ? -2.923 3.267 3.849 1.00 97.38 169 LYS A N 1
ATOM 1327 C CA . LYS A 1 169 ? -4.195 3.834 4.306 1.00 97.38 169 LYS A CA 1
ATOM 1328 C C . LYS A 1 169 ? -5.228 2.733 4.536 1.00 97.38 169 LYS A C 1
ATOM 1330 O O . LYS A 1 169 ? -5.855 2.699 5.591 1.00 97.38 169 LYS A O 1
ATOM 1335 N N . ASN A 1 170 ? -5.406 1.824 3.579 1.00 97.00 170 ASN A N 1
ATOM 1336 C CA . ASN A 1 170 ? -6.372 0.734 3.709 1.00 97.00 170 ASN A CA 1
ATOM 1337 C C . ASN A 1 170 ? -6.018 -0.224 4.864 1.00 97.00 170 ASN A C 1
ATOM 1339 O O . ASN A 1 170 ? -6.902 -0.698 5.575 1.00 97.00 170 ASN A O 1
ATOM 1343 N N . THR A 1 171 ? -4.727 -0.472 5.095 1.00 96.50 171 THR A N 1
ATOM 1344 C CA . THR A 1 171 ? -4.241 -1.263 6.237 1.00 96.50 171 THR A CA 1
ATOM 1345 C C . THR A 1 171 ? -4.587 -0.590 7.567 1.00 96.50 171 THR A C 1
ATOM 1347 O O . THR A 1 171 ? -5.135 -1.246 8.454 1.00 96.50 171 THR A O 1
ATOM 1350 N N . ALA A 1 172 ? -4.347 0.720 7.686 1.00 97.88 172 ALA A N 1
ATOM 1351 C CA . ALA A 1 172 ? -4.696 1.500 8.871 1.00 97.88 172 ALA A CA 1
ATOM 1352 C C . ALA A 1 172 ? -6.212 1.521 9.107 1.00 97.88 172 ALA A C 1
ATOM 1354 O O . ALA A 1 172 ? -6.654 1.226 10.212 1.00 97.88 172 ALA A O 1
ATOM 1355 N N . ILE A 1 173 ? -7.018 1.779 8.072 1.00 97.88 173 ILE A N 1
ATOM 1356 C CA . ILE A 1 173 ? -8.489 1.787 8.156 1.00 97.88 173 ILE A CA 1
ATOM 1357 C C . ILE A 1 173 ? -9.037 0.439 8.637 1.00 97.88 173 ILE A C 1
ATOM 1359 O O . ILE A 1 173 ? -9.871 0.401 9.539 1.00 97.88 173 ILE A O 1
ATOM 1363 N N . ARG A 1 174 ? -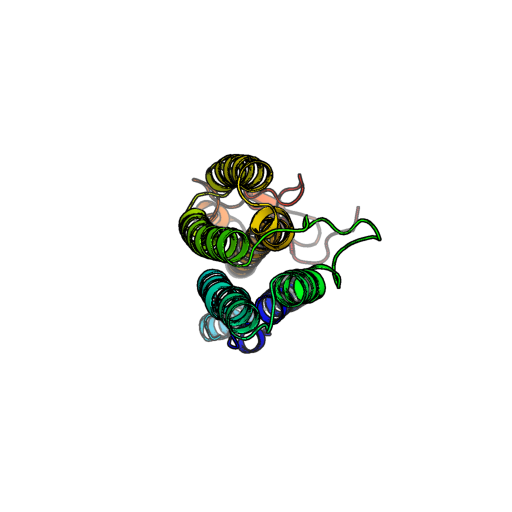8.555 -0.685 8.089 1.00 97.12 174 ARG A N 1
ATOM 1364 C CA . ARG A 1 174 ? -8.974 -2.022 8.545 1.00 97.12 174 ARG A CA 1
ATOM 1365 C C . ARG A 1 174 ? -8.627 -2.253 10.016 1.00 97.12 174 ARG A C 1
ATOM 1367 O O . ARG A 1 174 ? -9.431 -2.829 10.746 1.00 97.12 174 ARG A O 1
ATOM 1374 N N . ALA A 1 175 ? -7.442 -1.826 10.448 1.00 97.81 175 ALA A N 1
ATOM 1375 C CA . ALA A 1 175 ? -7.007 -1.974 11.833 1.00 97.81 175 ALA A CA 1
ATOM 1376 C C . ALA A 1 175 ? -7.820 -1.079 12.788 1.00 97.81 175 ALA A C 1
ATOM 1378 O O . ALA A 1 175 ? -8.284 -1.562 13.820 1.00 97.81 175 ALA A O 1
ATOM 1379 N N . LEU A 1 176 ? -8.079 0.174 12.400 1.00 98.44 176 LEU A N 1
ATOM 1380 C CA . LEU A 1 176 ? -8.965 1.103 13.109 1.00 98.44 176 LEU A CA 1
ATOM 1381 C C . LEU A 1 176 ? -10.380 0.538 13.243 1.00 98.44 176 LEU A C 1
ATOM 1383 O O . LEU A 1 176 ? -10.968 0.617 14.315 1.00 98.44 176 LEU A O 1
ATOM 1387 N N . PHE A 1 177 ? -10.915 -0.083 12.189 1.00 98.44 177 PHE A N 1
ATOM 1388 C CA . PHE A 1 177 ? -12.245 -0.685 12.229 1.00 98.44 177 PHE A CA 1
ATOM 1389 C C . PHE A 1 177 ? -12.318 -1.873 13.195 1.00 98.44 177 PHE A C 1
ATOM 1391 O O . PHE A 1 177 ? -13.242 -1.958 13.999 1.00 98.44 177 PHE A O 1
ATOM 1398 N N . LYS A 1 178 ? -11.309 -2.754 13.198 1.00 98.00 178 LYS A N 1
ATOM 1399 C CA . LYS A 1 178 ? -11.223 -3.829 14.202 1.00 98.00 178 LYS A CA 1
ATOM 1400 C C . LYS A 1 178 ? -11.117 -3.273 15.625 1.00 98.00 178 LYS A C 1
ATOM 1402 O O . LYS A 1 178 ? -11.778 -3.780 16.527 1.00 98.00 178 LYS A O 1
ATOM 1407 N N . ALA A 1 179 ? -10.326 -2.220 15.825 1.00 98.31 179 ALA A N 1
ATOM 1408 C CA . ALA A 1 179 ? -10.221 -1.542 17.114 1.00 98.31 179 ALA A CA 1
ATOM 1409 C C . ALA A 1 179 ? -11.561 -0.923 17.552 1.00 98.31 179 ALA A C 1
ATOM 1411 O O . ALA A 1 179 ? -11.938 -1.054 18.715 1.00 98.31 179 ALA A O 1
ATOM 1412 N N . ALA A 1 180 ? -12.304 -0.315 16.624 1.00 98.38 180 ALA A N 1
ATOM 1413 C CA . ALA A 1 180 ? -13.631 0.237 16.878 1.00 98.38 180 ALA A CA 1
ATOM 1414 C C . ALA A 1 180 ? -14.619 -0.830 17.366 1.00 98.38 180 ALA A C 1
ATOM 1416 O O . ALA A 1 180 ? -15.320 -0.586 18.343 1.00 98.38 180 ALA A O 1
ATOM 1417 N N . ILE A 1 181 ? -14.624 -2.022 16.755 1.00 98.38 181 ILE A N 1
ATOM 1418 C CA . ILE A 1 181 ? -15.466 -3.147 17.196 1.00 98.38 181 ILE A CA 1
ATOM 1419 C C . ILE A 1 181 ? -15.143 -3.541 18.643 1.00 98.38 181 ILE A C 1
ATOM 1421 O O . ILE A 1 181 ? -16.050 -3.674 19.462 1.00 98.38 181 ILE A O 1
ATOM 1425 N N . VAL A 1 182 ? -13.855 -3.669 18.986 1.00 98.12 182 VAL A N 1
ATOM 1426 C CA . VAL A 1 182 ? -13.435 -4.003 20.358 1.00 98.12 182 VAL A CA 1
ATOM 1427 C C . VAL A 1 182 ? -13.877 -2.929 21.352 1.00 98.12 182 VAL A C 1
ATOM 1429 O O . VAL A 1 182 ? -14.367 -3.256 22.427 1.00 98.12 182 VAL A O 1
ATOM 1432 N N . ILE A 1 183 ? -13.731 -1.648 21.010 1.00 97.88 183 ILE A N 1
ATOM 1433 C CA . ILE A 1 183 ? -14.115 -0.542 21.897 1.00 97.88 183 ILE A CA 1
ATOM 1434 C C . ILE A 1 183 ? -15.630 -0.462 22.071 1.00 97.88 183 ILE A C 1
ATOM 1436 O O . ILE A 1 183 ? -16.087 -0.221 23.182 1.00 97.88 183 ILE A O 1
ATOM 1440 N N . ALA A 1 184 ? -16.411 -0.681 21.016 1.00 97.06 184 ALA A N 1
ATOM 1441 C CA . ALA A 1 184 ? -17.865 -0.693 21.131 1.00 97.06 184 ALA A CA 1
ATOM 1442 C C . ALA A 1 184 ? -18.371 -1.860 21.986 1.00 97.06 184 ALA A C 1
ATOM 1444 O O . ALA A 1 184 ? -19.318 -1.693 22.747 1.00 97.06 184 ALA A O 1
ATOM 1445 N N . ARG A 1 185 ? -17.699 -3.016 21.921 1.00 97.25 185 ARG A N 1
ATOM 1446 C CA . ARG A 1 185 ? -18.045 -4.197 22.719 1.00 97.25 185 ARG A CA 1
ATOM 1447 C C . ARG A 1 185 ? -17.639 -4.067 24.189 1.00 97.25 185 ARG A C 1
ATOM 1449 O O . ARG A 1 185 ? -18.434 -4.347 25.081 1.00 97.25 185 ARG A O 1
ATOM 1456 N N . ASP A 1 186 ? -16.394 -3.669 24.436 1.00 96.56 186 ASP A N 1
ATOM 1457 C CA . ASP A 1 186 ? -15.736 -3.798 25.745 1.00 96.56 186 ASP A CA 1
ATOM 1458 C C .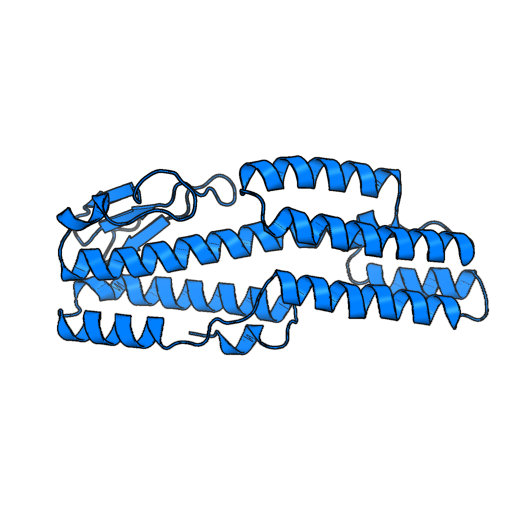 ASP A 1 186 ? -15.465 -2.436 26.426 1.00 96.56 186 ASP A C 1
ATOM 1460 O O . ASP A 1 186 ? -14.973 -2.372 27.558 1.00 96.56 186 ASP A O 1
ATOM 1464 N N . GLY A 1 187 ? -15.738 -1.331 25.732 1.00 95.31 187 GLY A N 1
ATOM 1465 C CA . GLY A 1 187 ? -15.501 0.036 26.185 1.00 95.31 187 GLY A CA 1
ATOM 1466 C C . GLY A 1 187 ? -14.079 0.568 25.951 1.00 95.31 187 GLY A C 1
ATOM 1467 O O . GLY A 1 187 ? -13.125 -0.143 25.618 1.00 95.31 187 GLY A O 1
ATOM 1468 N N . SER A 1 188 ? -13.913 1.871 26.200 1.00 95.25 188 SER A N 1
ATOM 1469 C CA . SER A 1 188 ? -12.685 2.642 25.933 1.00 95.25 188 SER A CA 1
ATOM 1470 C C . SER A 1 188 ? -11.454 2.203 26.732 1.00 95.25 188 SER A C 1
ATOM 1472 O O . SER A 1 188 ? -10.318 2.451 26.325 1.00 95.25 188 SER A O 1
ATOM 1474 N N . LYS A 1 189 ? -11.644 1.453 27.824 1.00 96.44 189 LYS A N 1
ATOM 1475 C CA . LYS A 1 189 ? -10.553 0.883 28.634 1.00 96.44 189 LYS A CA 1
ATOM 1476 C C . LYS A 1 189 ? -9.653 -0.079 27.851 1.00 96.44 189 LYS A C 1
ATOM 1478 O O . LYS A 1 189 ? -8.551 -0.375 28.305 1.00 96.44 189 LYS A O 1
ATOM 1483 N N . ARG A 1 190 ? -10.099 -0.575 26.691 1.00 95.31 190 ARG A N 1
ATOM 1484 C CA . ARG A 1 190 ? -9.312 -1.464 25.826 1.00 95.31 190 ARG A CA 1
ATOM 1485 C C . ARG A 1 190 ? -8.300 -0.739 24.948 1.00 95.31 190 ARG A C 1
ATOM 1487 O O . ARG A 1 190 ? -7.349 -1.386 24.520 1.00 95.31 190 ARG A O 1
ATOM 1494 N N . VAL A 1 191 ? -8.461 0.568 24.712 1.00 94.94 191 VAL A N 1
ATOM 1495 C CA . VAL A 1 191 ? -7.615 1.357 23.794 1.00 94.94 191 VAL A CA 1
ATOM 1496 C C . VAL A 1 191 ? -6.111 1.118 23.998 1.00 94.94 191 VAL A C 1
ATOM 1498 O O . VAL A 1 191 ? -5.447 0.838 23.002 1.00 94.94 191 VAL A O 1
ATOM 1501 N N . PRO A 1 192 ? -5.550 1.119 25.227 1.00 94.88 192 PRO A N 1
ATOM 1502 C CA . PRO A 1 192 ? -4.110 0.914 25.419 1.00 94.88 192 PRO A CA 1
ATOM 1503 C C . PRO A 1 192 ? -3.583 -0.436 24.904 1.00 94.88 192 PRO A C 1
ATOM 1505 O O . PRO A 1 192 ? -2.400 -0.554 24.602 1.00 94.88 192 PRO A O 1
ATOM 1508 N N . GLY A 1 193 ? -4.442 -1.458 24.802 1.00 93.94 193 GLY A N 1
ATOM 1509 C CA . GLY A 1 193 ? -4.089 -2.776 24.266 1.00 93.94 193 GLY A CA 1
ATOM 1510 C C . GLY A 1 193 ? -4.248 -2.906 22.746 1.00 93.94 193 GLY A C 1
ATOM 1511 O O . GLY A 1 193 ? -3.896 -3.943 22.186 1.00 93.94 193 GLY A O 1
ATOM 1512 N N . LEU A 1 194 ? -4.787 -1.887 22.071 1.00 96.62 194 LEU A N 1
ATOM 1513 C CA . LEU A 1 194 ? -5.063 -1.897 20.634 1.00 96.62 194 LEU A CA 1
ATOM 1514 C C . LEU A 1 194 ? -3.918 -1.219 19.882 1.00 96.62 194 LEU A C 1
ATOM 1516 O O . LEU A 1 194 ? -3.899 0.001 19.718 1.00 96.62 194 LEU A O 1
ATOM 1520 N N . ARG A 1 195 ? -2.951 -2.031 19.449 1.00 96.81 195 ARG A N 1
ATOM 1521 C CA . ARG A 1 195 ? -1.736 -1.578 18.763 1.00 96.81 195 ARG A CA 1
ATOM 1522 C C . ARG A 1 195 ? -2.033 -0.998 17.378 1.00 96.81 195 ARG A C 1
ATOM 1524 O O . ARG A 1 195 ? -2.741 -1.615 16.582 1.00 96.81 195 ARG A O 1
ATOM 1531 N N . ASP A 1 196 ? -1.404 0.132 17.080 1.00 96.81 196 ASP A N 1
ATOM 1532 C CA . ASP A 1 196 ? -1.368 0.713 15.741 1.00 96.81 196 ASP A CA 1
ATOM 1533 C C . ASP A 1 196 ? -0.323 -0.006 14.863 1.00 96.81 196 ASP A C 1
ATOM 1535 O O . ASP A 1 196 ? 0.827 -0.146 15.286 1.00 96.81 196 ASP A O 1
ATOM 1539 N N . PRO A 1 197 ? -0.664 -0.466 13.644 1.00 96.25 197 PRO A N 1
ATOM 1540 C CA . PRO A 1 197 ? 0.315 -1.073 12.743 1.00 96.25 197 PRO A CA 1
ATOM 1541 C C . PRO A 1 197 ? 1.415 -0.117 12.246 1.00 96.25 197 PRO A C 1
ATOM 1543 O O . PRO A 1 197 ? 2.420 -0.603 11.731 1.00 96.25 197 PRO A O 1
ATOM 1546 N N . PHE A 1 198 ? 1.250 1.203 12.377 1.00 95.25 198 PHE A N 1
ATOM 1547 C CA . PHE A 1 198 ? 2.185 2.211 11.852 1.00 95.25 198 PHE A CA 1
ATOM 1548 C C . PHE A 1 198 ? 2.941 2.995 12.932 1.00 95.25 198 PHE A C 1
ATOM 1550 O O . PHE A 1 198 ? 3.571 4.002 12.622 1.00 95.25 198 PHE A O 1
ATOM 1557 N N . GLY A 1 199 ? 2.909 2.540 14.185 1.00 88.25 199 GLY A N 1
ATOM 1558 C CA . GLY A 1 199 ? 3.642 3.177 15.273 1.00 88.25 199 GLY A CA 1
ATOM 1559 C C . GLY A 1 199 ? 3.970 2.234 16.424 1.00 88.25 199 GLY A C 1
ATOM 1560 O O . GLY A 1 199 ? 3.559 1.073 16.455 1.00 88.25 199 GLY A O 1
ATOM 1561 N N . ASP A 1 200 ? 4.695 2.759 17.408 1.00 87.62 200 ASP A N 1
ATOM 1562 C CA . ASP A 1 200 ? 5.114 1.992 18.591 1.00 87.62 200 ASP A CA 1
ATOM 1563 C C . ASP A 1 200 ? 4.031 1.922 19.684 1.00 87.62 200 ASP A C 1
ATOM 1565 O O . ASP A 1 200 ? 4.205 1.251 20.700 1.00 87.62 200 ASP A O 1
ATOM 1569 N N . GLY A 1 201 ? 2.903 2.611 19.485 1.00 91.38 201 GLY A N 1
ATOM 1570 C CA . GLY A 1 201 ? 1.853 2.795 20.487 1.00 91.38 201 GLY A CA 1
ATOM 1571 C C . GLY A 1 201 ? 0.480 2.265 20.077 1.00 91.38 201 GLY A C 1
ATOM 1572 O O . GLY A 1 201 ? 0.300 1.624 19.039 1.00 91.38 201 GLY A O 1
ATOM 1573 N N . SER A 1 202 ? -0.513 2.551 20.916 1.00 96.44 202 SER A N 1
ATOM 1574 C CA . SER A 1 202 ? -1.915 2.314 20.587 1.00 96.44 202 SER A CA 1
ATOM 1575 C C . SER A 1 202 ? -2.460 3.369 19.626 1.00 96.44 202 SER A C 1
ATOM 1577 O O . SER A 1 202 ? -1.851 4.425 19.420 1.00 96.44 202 SER A O 1
ATOM 1579 N N . PHE A 1 203 ? -3.647 3.108 19.080 1.00 98.06 203 PHE A N 1
ATOM 1580 C CA . PHE A 1 203 ? -4.417 4.140 18.389 1.00 98.06 203 PHE A CA 1
ATOM 1581 C C . PHE A 1 203 ? -4.688 5.333 19.308 1.00 98.06 203 PHE A C 1
ATOM 1583 O O . PHE A 1 203 ? -4.884 5.182 20.520 1.00 98.06 203 PHE A O 1
ATOM 1590 N N . GLY A 1 204 ? -4.734 6.525 18.720 1.00 97.50 204 GLY A N 1
ATOM 1591 C CA . GLY A 1 204 ? -5.295 7.676 19.408 1.00 97.50 204 GLY A CA 1
ATOM 1592 C C . GLY A 1 204 ? -6.816 7.566 19.480 1.00 97.50 204 GLY A C 1
ATOM 1593 O O . GLY A 1 204 ? -7.438 6.991 18.589 1.00 97.50 204 GLY A O 1
ATOM 1594 N N . TYR A 1 205 ? -7.403 8.091 20.553 1.00 97.81 205 TYR A N 1
ATOM 1595 C CA . TYR A 1 205 ? -8.820 7.937 20.871 1.00 97.81 205 TYR A CA 1
ATOM 1596 C C . TYR A 1 205 ? -9.396 9.223 21.462 1.00 97.81 205 TYR A C 1
ATOM 1598 O O . TYR A 1 205 ? -8.738 9.897 22.260 1.00 97.81 205 TYR A O 1
ATOM 1606 N N . LYS A 1 206 ? -10.639 9.547 21.098 1.00 97.25 206 LYS A N 1
ATOM 1607 C CA . LYS A 1 206 ? -11.405 10.645 21.693 1.00 97.25 206 LYS A CA 1
ATOM 1608 C C . LYS A 1 206 ? -12.897 10.315 21.725 1.00 97.25 206 LYS A C 1
ATOM 1610 O O . LYS A 1 206 ? -13.486 10.045 20.681 1.00 97.25 206 LYS A O 1
ATOM 1615 N N . GLU A 1 207 ? -13.507 10.406 22.905 1.00 96.12 207 GLU A N 1
ATOM 1616 C CA . GLU A 1 207 ? -14.965 10.324 23.067 1.00 96.12 207 GLU A CA 1
ATOM 1617 C C . GLU A 1 207 ? -15.670 11.533 22.447 1.00 96.12 207 GLU A C 1
ATOM 1619 O O . GLU A 1 207 ? -15.143 12.649 22.409 1.00 96.12 207 GLU A O 1
ATOM 1624 N N . THR A 1 208 ? -16.882 11.300 21.958 1.00 94.44 208 THR A N 1
ATOM 1625 C CA . THR A 1 208 ? -17.778 12.316 21.402 1.00 94.44 208 THR A CA 1
ATOM 1626 C C . THR A 1 208 ? -19.191 12.092 21.938 1.00 94.44 208 THR A C 1
ATOM 1628 O O . THR A 1 208 ? -19.481 11.035 22.493 1.00 94.44 208 THR A O 1
ATOM 1631 N N . THR A 1 209 ? -20.088 13.063 21.761 1.00 90.25 209 THR A N 1
ATOM 1632 C CA . THR A 1 209 ? -21.464 12.995 22.283 1.00 90.25 209 THR A CA 1
ATOM 1633 C C . THR A 1 209 ? -22.252 11.772 21.789 1.00 90.25 209 THR A C 1
ATOM 1635 O O . THR A 1 209 ? -23.097 11.270 22.520 1.00 90.25 209 THR A O 1
ATOM 1638 N N . GLY A 1 210 ? -21.970 11.278 20.577 1.00 89.44 210 GLY A N 1
ATOM 1639 C CA . GLY A 1 210 ? -22.702 10.175 19.937 1.00 89.44 210 GLY A CA 1
ATOM 1640 C C . GLY A 1 210 ? -21.845 8.963 19.568 1.00 89.44 210 GLY A C 1
ATOM 1641 O O . GLY A 1 210 ? -22.253 8.180 18.716 1.00 89.44 210 GLY A O 1
ATOM 1642 N N . GLY A 1 211 ? -20.648 8.827 20.148 1.00 95.25 211 GLY A N 1
ATOM 1643 C CA . GLY A 1 211 ? -19.709 7.756 19.813 1.00 95.25 211 GLY A CA 1
ATOM 1644 C C . GLY A 1 211 ? -18.264 8.163 20.073 1.00 95.25 211 GLY A C 1
ATOM 1645 O O . GLY A 1 211 ? -17.962 8.804 21.081 1.00 95.25 211 GLY A O 1
ATOM 1646 N N . PHE A 1 212 ? -17.344 7.848 19.166 1.00 97.06 212 PHE A N 1
ATOM 1647 C CA . PHE A 1 212 ? -15.924 8.154 19.359 1.00 97.06 212 PHE A CA 1
ATOM 1648 C C . PHE A 1 212 ? -15.152 8.288 18.044 1.00 97.06 212 PHE A C 1
ATOM 1650 O O . PHE A 1 212 ? -15.603 7.885 16.974 1.00 97.06 212 PHE A O 1
ATOM 1657 N N . ARG A 1 213 ? -13.953 8.866 18.132 1.00 97.38 213 ARG A N 1
ATOM 1658 C CA . ARG A 1 213 ? -12.982 8.965 17.038 1.00 97.38 213 ARG A CA 1
ATOM 1659 C C . ARG A 1 213 ? -11.725 8.181 17.384 1.00 97.38 213 ARG A C 1
ATOM 1661 O O . ARG A 1 213 ? -11.241 8.255 18.516 1.00 97.38 213 ARG A O 1
ATOM 1668 N N . LEU A 1 214 ? -11.189 7.475 16.395 1.00 97.75 214 LEU A N 1
ATOM 1669 C CA . LEU A 1 214 ? -9.902 6.789 16.449 1.00 97.75 214 LEU A CA 1
ATOM 1670 C C . LEU A 1 214 ? -8.991 7.301 15.343 1.00 97.75 214 LEU A C 1
ATOM 1672 O O . LEU A 1 214 ? -9.457 7.532 14.232 1.00 97.75 214 LEU A O 1
ATOM 1676 N N . TRP A 1 215 ? -7.691 7.406 15.599 1.00 98.12 215 TRP A N 1
ATOM 1677 C CA . TRP A 1 215 ? -6.726 7.725 14.548 1.00 98.12 215 TRP A CA 1
ATOM 1678 C C . TRP A 1 215 ? -5.441 6.916 14.667 1.00 98.12 215 TRP A C 1
ATOM 1680 O O . TRP A 1 215 ? -4.981 6.591 15.765 1.00 98.12 215 TRP A O 1
ATOM 1690 N N . SER A 1 216 ? -4.865 6.614 13.507 1.00 98.12 216 SER A N 1
ATOM 1691 C CA . SER A 1 216 ? -3.541 6.019 13.370 1.00 98.12 216 SER A CA 1
ATOM 1692 C C . SER A 1 216 ? -2.459 7.106 13.358 1.00 98.12 216 SER A C 1
ATOM 1694 O O . SER A 1 216 ? -2.713 8.273 13.045 1.00 98.12 216 SER A O 1
ATOM 1696 N N . GLN A 1 217 ? -1.240 6.716 13.708 1.00 96.31 217 GLN A N 1
ATOM 1697 C CA . GLN A 1 217 ? -0.010 7.477 13.531 1.00 96.31 217 GLN A CA 1
ATOM 1698 C C . GLN A 1 217 ? 0.366 7.610 12.049 1.00 96.31 217 GLN A C 1
ATOM 1700 O O . GLN A 1 217 ? 1.120 8.514 11.704 1.00 96.31 217 GLN A O 1
ATOM 1705 N N . LEU A 1 218 ? -0.198 6.775 11.165 1.00 96.88 218 LEU A N 1
ATOM 1706 C CA . LEU A 1 218 ? -0.047 6.926 9.721 1.00 96.88 218 LEU A CA 1
ATOM 1707 C C . LEU A 1 218 ? -0.644 8.253 9.238 1.00 96.88 218 LEU A C 1
ATOM 1709 O O . LEU A 1 218 ? -1.834 8.530 9.430 1.00 96.88 218 LEU A O 1
ATOM 1713 N N . GLU A 1 219 ? 0.159 9.018 8.504 1.00 95.56 219 GLU A N 1
ATOM 1714 C CA . GLU A 1 219 ? -0.310 10.155 7.722 1.00 95.56 219 GLU A CA 1
ATOM 1715 C C . GLU A 1 219 ? -0.539 9.765 6.260 1.00 95.56 219 GLU A C 1
ATOM 1717 O O . GLU A 1 219 ? 0.307 9.166 5.599 1.00 95.56 219 GLU A O 1
ATOM 1722 N N . PHE A 1 220 ? -1.689 10.161 5.726 1.00 94.19 220 PHE A N 1
ATOM 1723 C CA . PHE A 1 220 ? -2.041 10.038 4.323 1.00 94.19 220 PHE A CA 1
ATOM 1724 C C . PHE A 1 220 ? -2.390 11.425 3.782 1.00 94.19 220 PHE A C 1
ATOM 1726 O O . PHE A 1 220 ? -3.350 12.056 4.226 1.00 94.19 220 PHE A O 1
ATOM 1733 N N . ARG A 1 221 ? -1.600 11.916 2.817 1.00 91.31 221 ARG A N 1
ATOM 1734 C CA . ARG A 1 221 ? -1.762 13.255 2.212 1.00 91.31 221 ARG A CA 1
ATOM 1735 C C . ARG A 1 221 ? -1.812 14.391 3.250 1.00 91.31 221 ARG A C 1
ATOM 1737 O O . ARG A 1 221 ? -2.657 15.280 3.171 1.00 91.31 221 ARG A O 1
ATOM 1744 N N . GLY A 1 222 ? -0.908 14.338 4.232 1.00 91.50 222 GLY A N 1
ATOM 1745 C CA . GLY A 1 222 ? -0.760 15.362 5.275 1.00 91.50 222 GLY A CA 1
ATOM 1746 C C . GLY A 1 222 ? -1.857 15.354 6.343 1.00 91.50 222 GLY A C 1
ATOM 1747 O O . GLY A 1 222 ? -2.005 16.329 7.076 1.00 91.50 222 GLY A O 1
ATOM 1748 N N . LYS A 1 223 ? -2.660 14.287 6.418 1.00 94.44 223 LYS A N 1
ATOM 1749 C CA . LYS A 1 223 ? -3.676 14.094 7.456 1.00 94.44 223 LYS A CA 1
ATOM 1750 C C . LYS A 1 223 ? -3.521 12.718 8.077 1.00 94.44 223 LYS A C 1
ATOM 1752 O O . LYS A 1 223 ? -3.262 11.752 7.364 1.00 94.44 223 LYS A O 1
ATOM 1757 N N . ARG A 1 224 ? -3.732 12.612 9.387 1.00 95.94 224 ARG A N 1
ATOM 1758 C CA . ARG A 1 224 ? -3.808 11.306 10.047 1.00 95.94 224 ARG A CA 1
ATOM 1759 C C . ARG A 1 224 ? -4.971 10.503 9.487 1.00 95.94 224 ARG A C 1
ATOM 1761 O O . ARG A 1 224 ? -6.032 11.058 9.199 1.00 95.94 224 ARG A O 1
ATOM 1768 N N . VAL A 1 225 ? -4.768 9.200 9.339 1.00 97.81 225 VAL A N 1
ATOM 1769 C CA . VAL A 1 225 ? -5.863 8.290 9.004 1.00 97.81 225 VAL A CA 1
ATOM 1770 C C . VAL A 1 225 ? -6.757 8.155 10.233 1.00 97.81 225 VAL A C 1
ATOM 1772 O O . VAL A 1 225 ? -6.305 7.720 11.289 1.00 97.81 225 VAL A O 1
ATOM 1775 N N . GLU A 1 226 ? -8.016 8.553 10.092 1.00 97.50 226 GLU A N 1
ATOM 1776 C CA . GLU A 1 226 ? -9.003 8.621 11.170 1.00 97.50 226 GLU A CA 1
ATOM 1777 C C . GLU A 1 226 ? -10.243 7.800 10.809 1.00 97.50 226 GLU A C 1
ATOM 1779 O O . GLU A 1 226 ? -10.592 7.672 9.635 1.00 97.50 226 GLU A O 1
ATOM 1784 N N . LEU A 1 227 ? -10.910 7.274 11.834 1.00 97.56 227 LEU A N 1
ATOM 1785 C CA . LEU A 1 227 ? -12.211 6.635 11.749 1.00 97.56 227 LEU A CA 1
ATOM 1786 C C . LEU A 1 227 ? -13.154 7.228 12.804 1.00 97.56 227 LEU A C 1
ATOM 1788 O O . LEU A 1 227 ? -12.826 7.266 13.993 1.00 97.56 227 LEU A O 1
ATOM 1792 N N . ALA A 1 228 ? -14.324 7.681 12.361 1.00 96.88 228 ALA A N 1
ATOM 1793 C CA . ALA A 1 228 ? -15.400 8.174 13.215 1.00 96.88 228 ALA A CA 1
ATOM 1794 C C . ALA A 1 228 ? -16.460 7.077 13.399 1.00 96.88 228 ALA A C 1
ATOM 1796 O O . ALA A 1 228 ? -16.855 6.432 12.426 1.00 96.88 228 ALA A O 1
ATOM 1797 N N . VAL A 1 229 ? -16.898 6.869 14.640 1.00 96.88 229 VAL A N 1
ATOM 1798 C CA . VAL A 1 229 ? -17.838 5.814 15.037 1.00 96.88 229 VAL A CA 1
ATOM 1799 C C . VAL A 1 229 ? -19.053 6.437 15.715 1.00 96.88 229 VAL A C 1
ATOM 1801 O O . VAL A 1 229 ? -18.889 7.283 16.596 1.00 96.88 229 VAL A O 1
ATOM 1804 N N . GLY A 1 230 ? -20.246 5.992 15.319 1.00 93.31 230 GLY A N 1
ATOM 1805 C CA . GLY A 1 230 ? -21.532 6.522 15.770 1.00 93.31 230 GLY A CA 1
ATOM 1806 C C . GLY A 1 230 ? -21.930 7.835 15.087 1.00 93.31 230 GLY A C 1
ATOM 1807 O O . GLY A 1 230 ? -21.313 8.280 14.112 1.00 93.31 230 GLY A O 1
ATOM 1808 N N . SER A 1 231 ? -22.970 8.480 15.620 1.00 81.56 231 SER A N 1
ATOM 1809 C CA . SER A 1 231 ? -23.453 9.784 15.150 1.00 81.56 231 SER A CA 1
ATOM 1810 C C . SER A 1 231 ? -22.495 10.892 15.585 1.00 81.56 231 SER A C 1
ATOM 1812 O O . SER A 1 231 ? -22.691 11.567 16.596 1.00 81.56 231 SER A O 1
ATOM 1814 N N . VAL A 1 232 ? -21.415 11.071 14.832 1.00 64.44 232 VAL A N 1
ATOM 1815 C CA . VAL A 1 232 ? -20.484 12.179 15.046 1.00 64.44 232 VAL A CA 1
ATOM 1816 C C . VAL A 1 232 ? -21.030 13.405 14.320 1.00 64.44 232 VAL A C 1
ATOM 1818 O O . VAL A 1 232 ? -21.165 13.385 13.096 1.00 64.44 232 VAL A O 1
ATOM 1821 N N . GLU A 1 233 ? -21.333 14.479 15.059 1.00 56.91 233 GLU A N 1
ATOM 1822 C CA . GLU A 1 233 ? -21.648 15.777 14.455 1.00 56.91 233 GLU A CA 1
ATOM 1823 C C . GLU A 1 233 ? -20.539 16.139 13.456 1.00 56.91 233 GLU A C 1
ATOM 1825 O O . GLU A 1 233 ? -19.345 16.181 13.790 1.00 56.91 233 GLU A O 1
ATOM 1830 N N . LYS A 1 234 ? -20.928 16.330 12.192 1.00 50.41 234 LYS A N 1
ATOM 1831 C CA . LYS A 1 234 ? -20.027 16.852 11.169 1.00 50.41 234 LYS A CA 1
ATOM 1832 C C . LYS A 1 234 ? -19.788 18.323 11.500 1.00 50.41 234 LYS A C 1
ATOM 1834 O O . LYS A 1 234 ? -20.628 19.154 11.171 1.00 50.41 234 LYS A O 1
ATOM 1839 N N . ASN A 1 235 ? -18.679 18.608 12.181 1.00 43.56 235 ASN A N 1
ATOM 1840 C CA . ASN A 1 235 ? -18.123 19.962 12.250 1.00 43.56 235 ASN A CA 1
ATOM 1841 C C . ASN A 1 235 ? -17.733 20.451 10.855 1.00 43.56 235 ASN A C 1
ATOM 1843 O O . ASN A 1 235 ? -17.119 19.645 10.113 1.00 43.56 235 ASN A O 1
#

Sequence (235 aa):
MARCLGEDQILISLLVQYAIEHMVIDVLTQELTDLDAAHLDALTERLDGLPKGGSLRAAFEFEQRIYVGWARRAVRESEDDAQAVQTLRSIVAESATDENPLPHVSREQITKWLDGTWSDYSEILKLLDESPDARKEKWGALQQRVRAENPFSAVVLPGLGPCCEVRDKNTAIRALFKAAIVIARDGSKRVPGLRDPFGDGSFGYKETTGGFRLWSQLEFRGKRVELAVGSVEKN